Protein AF-A0A6P8WK24-F1 (afdb_monomer)

Structure (mmCIF, N/CA/C/O backbone):
data_AF-A0A6P8WK24-F1
#
_entry.id   AF-A0A6P8WK24-F1
#
loop_
_atom_site.group_PDB
_atom_site.id
_atom_site.type_symbol
_atom_site.label_atom_id
_atom_site.label_alt_id
_atom_site.label_comp_id
_atom_site.label_asym_id
_atom_site.label_entity_id
_atom_site.label_seq_id
_atom_site.pdbx_PDB_ins_code
_atom_site.Cartn_x
_atom_site.Cartn_y
_atom_site.Cartn_z
_atom_site.occupancy
_atom_site.B_iso_or_equiv
_atom_site.auth_seq_id
_atom_site.auth_comp_id
_atom_site.auth_asym_id
_atom_site.auth_atom_id
_atom_site.pdbx_PDB_model_num
ATOM 1 N N . MET A 1 1 ? -7.981 3.140 0.956 1.00 27.73 1 MET A N 1
ATOM 2 C CA . MET A 1 1 ? -6.682 3.813 1.182 1.00 27.73 1 MET A CA 1
ATOM 3 C C . MET A 1 1 ? -6.977 5.302 1.298 1.00 27.73 1 MET A C 1
ATOM 5 O O . MET A 1 1 ? -7.562 5.841 0.371 1.00 27.73 1 MET A O 1
ATOM 9 N N . TRP A 1 2 ? -6.718 5.929 2.448 1.00 32.22 2 TRP A N 1
ATOM 10 C CA . TRP A 1 2 ? -7.143 7.308 2.737 1.00 32.22 2 TRP A CA 1
ATOM 11 C C . TRP A 1 2 ? -5.919 8.228 2.807 1.00 32.22 2 TRP A C 1
ATOM 13 O O . TRP A 1 2 ? -4.961 7.900 3.500 1.00 32.22 2 TRP A O 1
ATOM 23 N N . PHE A 1 3 ? -5.950 9.372 2.117 1.00 29.59 3 PHE A N 1
ATOM 24 C CA . PHE A 1 3 ? -4.911 10.407 2.185 1.00 29.59 3 PHE A CA 1
ATOM 25 C C . PHE A 1 3 ? -5.529 11.736 2.656 1.00 29.59 3 PHE A C 1
ATOM 27 O O . PHE A 1 3 ? -6.581 12.142 2.166 1.00 29.59 3 PHE A O 1
ATOM 34 N N . LEU A 1 4 ? -4.886 12.388 3.633 1.00 30.33 4 LEU A N 1
ATOM 35 C CA . LEU A 1 4 ? -5.279 13.692 4.192 1.00 30.33 4 LEU A CA 1
ATOM 36 C C . LEU A 1 4 ? -5.079 14.827 3.171 1.00 30.33 4 LEU A C 1
ATOM 38 O O . LEU A 1 4 ? -4.122 14.759 2.404 1.00 30.33 4 LEU A O 1
ATOM 42 N N . PRO A 1 5 ? -5.911 15.884 3.168 1.00 32.78 5 PRO A N 1
ATOM 43 C CA . PRO A 1 5 ? -5.840 16.957 2.180 1.00 32.78 5 PRO A CA 1
ATOM 44 C C . PRO A 1 5 ? -4.691 17.915 2.513 1.00 32.78 5 PRO A C 1
ATOM 46 O O . PRO A 1 5 ? -4.630 18.441 3.620 1.00 32.78 5 PRO A O 1
ATOM 49 N N . GLY A 1 6 ? -3.783 18.167 1.565 1.00 30.41 6 GLY A N 1
ATOM 50 C CA . GLY A 1 6 ? -2.755 19.189 1.802 1.00 30.41 6 GLY A CA 1
ATOM 51 C C . GLY A 1 6 ? -1.583 19.303 0.833 1.00 30.41 6 GLY A C 1
ATOM 52 O O . GLY A 1 6 ? -0.683 20.086 1.109 1.00 30.41 6 GLY A O 1
ATOM 53 N N . SER A 1 7 ? -1.535 18.581 -0.294 1.00 29.22 7 SER A N 1
ATOM 54 C CA . SER A 1 7 ? -0.500 18.868 -1.299 1.00 29.22 7 SER A CA 1
ATOM 55 C C . SER A 1 7 ? -1.028 18.804 -2.738 1.00 29.22 7 SER A C 1
ATOM 57 O O . SER A 1 7 ? -1.778 17.881 -3.068 1.00 29.22 7 SER A O 1
ATOM 59 N N . PRO A 1 8 ? -0.608 19.730 -3.627 1.00 31.39 8 PRO A N 1
ATOM 60 C CA . PRO A 1 8 ? -0.996 19.753 -5.046 1.00 31.39 8 PRO A CA 1
ATOM 61 C C . PRO A 1 8 ? -0.659 18.468 -5.822 1.00 31.39 8 PRO A C 1
ATOM 63 O O . PRO A 1 8 ? -1.165 18.255 -6.917 1.00 31.39 8 PRO A O 1
ATOM 66 N N . LYS A 1 9 ? 0.163 17.580 -5.244 1.00 38.72 9 LYS A N 1
ATOM 67 C CA . LYS A 1 9 ? 0.536 16.274 -5.809 1.00 38.72 9 LYS A CA 1
ATOM 68 C C . LYS A 1 9 ? -0.567 15.205 -5.707 1.00 38.72 9 LYS A C 1
ATOM 70 O O . LYS A 1 9 ? -0.381 14.103 -6.204 1.00 38.72 9 LYS A O 1
ATOM 75 N N . GLN A 1 10 ? -1.703 15.487 -5.062 1.00 44.91 10 GLN A N 1
ATOM 76 C CA . GLN A 1 10 ? -2.783 14.501 -4.878 1.00 44.91 10 GLN A CA 1
ATOM 77 C C . GLN A 1 10 ? -3.716 14.349 -6.084 1.00 44.91 10 GLN A C 1
ATOM 79 O O . GLN A 1 10 ? -4.393 13.331 -6.190 1.00 44.91 10 GLN A O 1
ATOM 84 N N . LEU A 1 11 ? -3.758 15.319 -7.000 1.00 41.12 11 LEU A N 1
ATOM 85 C CA . LEU A 1 11 ? -4.684 15.318 -8.141 1.00 41.12 11 LEU A CA 1
ATOM 86 C C . LEU A 1 11 ? -4.289 14.356 -9.276 1.00 41.12 11 LEU A C 1
ATOM 88 O O . LEU A 1 11 ? -5.149 13.962 -10.053 1.00 41.12 11 LEU A O 1
ATOM 92 N N . THR A 1 12 ? -3.040 13.890 -9.335 1.00 46.12 12 THR A N 1
ATOM 93 C CA . THR A 1 12 ? -2.580 12.906 -10.337 1.00 46.12 12 THR A CA 1
ATOM 94 C C . THR A 1 12 ? -2.801 11.444 -9.922 1.00 46.12 12 THR A C 1
ATOM 96 O O . THR A 1 12 ? -2.585 10.541 -10.723 1.00 46.12 12 THR A O 1
ATOM 99 N N . ARG A 1 13 ? -3.249 11.187 -8.683 1.00 54.91 13 ARG A N 1
ATOM 100 C CA . ARG A 1 13 ? -3.294 9.849 -8.047 1.00 54.91 13 ARG A CA 1
ATOM 101 C C . ARG A 1 13 ? -4.626 9.097 -8.205 1.00 54.91 13 ARG A C 1
ATOM 103 O O . ARG A 1 13 ? -4.752 7.958 -7.769 1.00 54.91 13 ARG A O 1
ATOM 110 N N . TRP A 1 14 ? -5.633 9.750 -8.777 1.00 54.03 14 TRP A N 1
ATOM 111 C CA . TRP A 1 14 ? -7.026 9.289 -8.834 1.00 54.03 14 TRP A CA 1
ATOM 112 C C . TRP A 1 14 ? -7.302 8.130 -9.803 1.00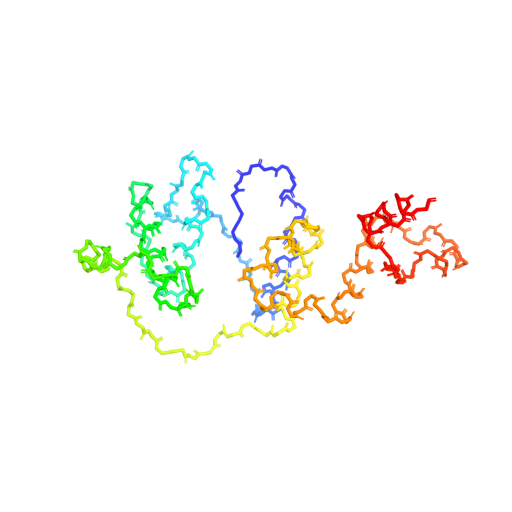 54.03 14 TRP A C 1
ATOM 114 O O . TRP A 1 14 ? -8.062 7.239 -9.418 1.00 54.03 14 TRP A O 1
ATOM 124 N N . PRO A 1 15 ? -6.692 8.077 -11.007 1.00 58.94 15 PRO A N 1
ATOM 125 C CA . PRO A 1 15 ? -6.986 7.012 -11.969 1.00 58.94 15 PRO A CA 1
ATOM 126 C C . PRO A 1 15 ? -6.606 5.622 -11.438 1.00 58.94 15 PRO A C 1
ATOM 128 O O . PRO A 1 15 ? -7.391 4.684 -11.513 1.00 58.94 15 PRO A O 1
ATOM 131 N N . VAL A 1 16 ? -5.441 5.513 -10.787 1.00 64.62 16 VAL A N 1
ATOM 132 C CA . VAL A 1 16 ? -4.863 4.223 -10.374 1.00 64.62 16 VAL A CA 1
ATOM 133 C C . VAL A 1 16 ? -5.725 3.499 -9.336 1.00 64.62 16 VAL A C 1
ATOM 135 O O . VAL A 1 16 ? -5.976 2.300 -9.450 1.00 64.62 16 VAL A O 1
ATOM 138 N N . PHE A 1 17 ? -6.218 4.212 -8.320 1.00 69.00 17 PHE A N 1
ATOM 139 C CA . PHE A 1 17 ? -7.036 3.586 -7.276 1.00 69.00 17 PHE A CA 1
ATOM 140 C C . PHE A 1 17 ? -8.455 3.259 -7.744 1.00 69.00 17 PHE A C 1
ATOM 142 O O . PHE A 1 17 ? -9.049 2.304 -7.248 1.00 69.00 17 PHE A O 1
ATOM 149 N N . HIS A 1 18 ? -8.984 4.017 -8.704 1.00 73.75 18 HIS A N 1
ATOM 150 C CA . HIS A 1 18 ? -10.276 3.736 -9.317 1.00 73.75 18 HIS A CA 1
ATOM 151 C C . HIS A 1 18 ? -10.236 2.447 -10.152 1.00 73.75 18 HIS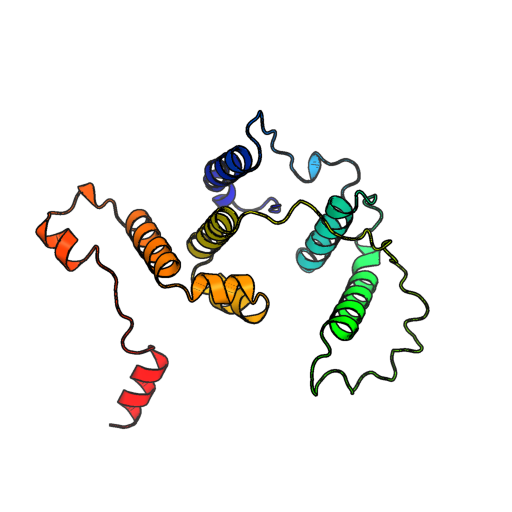 A C 1
ATOM 153 O O . HIS A 1 18 ? -11.132 1.607 -10.032 1.00 73.75 18 HIS A O 1
ATOM 159 N N . ASP A 1 19 ? -9.166 2.253 -10.925 1.00 77.88 19 ASP A N 1
ATOM 160 C CA . ASP A 1 19 ? -8.949 1.043 -11.723 1.00 77.88 19 ASP A CA 1
ATOM 161 C C . ASP A 1 19 ? -8.721 -0.187 -10.835 1.00 77.88 19 ASP A C 1
ATOM 163 O O . ASP A 1 19 ? -9.281 -1.258 -11.080 1.00 77.88 19 ASP A O 1
ATOM 167 N N . LEU A 1 20 ? -7.949 -0.036 -9.752 1.00 76.62 20 LEU A N 1
ATOM 168 C CA . LEU A 1 20 ? -7.774 -1.093 -8.752 1.00 76.62 20 LEU A CA 1
ATOM 169 C C . LEU A 1 20 ? -9.106 -1.487 -8.105 1.00 76.62 20 LEU A C 1
ATOM 171 O O . LEU A 1 20 ? -9.380 -2.677 -7.960 1.00 76.62 20 LEU A O 1
ATOM 175 N N . ALA A 1 21 ? -9.950 -0.515 -7.752 1.00 79.75 21 ALA A N 1
ATOM 176 C CA . ALA A 1 21 ? -11.261 -0.782 -7.170 1.00 79.75 21 ALA A CA 1
ATOM 177 C C . ALA A 1 21 ? -12.171 -1.552 -8.145 1.00 79.75 21 ALA A C 1
ATOM 179 O O . ALA A 1 21 ? -12.744 -2.573 -7.767 1.00 79.75 21 ALA A O 1
ATOM 180 N N . HIS A 1 22 ? -12.206 -1.151 -9.421 1.00 78.94 22 HIS A N 1
ATOM 181 C CA . HIS A 1 22 ? -12.937 -1.868 -10.476 1.00 78.94 22 HIS A CA 1
ATOM 182 C C . HIS A 1 22 ? -12.488 -3.323 -10.641 1.00 78.94 22 HIS A C 1
ATOM 184 O O . HIS A 1 22 ? -13.310 -4.190 -10.929 1.00 78.94 22 HIS A O 1
ATOM 190 N N . ARG A 1 23 ? -11.195 -3.606 -10.448 1.00 78.12 23 ARG A N 1
ATOM 191 C CA . ARG A 1 23 ? -10.653 -4.972 -10.502 1.00 78.12 23 ARG A CA 1
ATOM 192 C C . ARG A 1 23 ? -11.011 -5.814 -9.277 1.00 78.12 23 ARG A C 1
ATOM 194 O O . ARG A 1 23 ? -11.093 -7.030 -9.414 1.00 78.12 23 ARG A O 1
ATOM 201 N N . ILE A 1 24 ? -11.202 -5.199 -8.105 1.00 78.88 24 ILE A N 1
ATOM 202 C CA . ILE A 1 24 ? -11.673 -5.891 -6.890 1.00 78.88 24 ILE A CA 1
ATOM 203 C C . ILE A 1 24 ? -13.142 -6.264 -7.042 1.00 78.88 24 ILE A C 1
ATOM 205 O O . ILE A 1 24 ? -13.514 -7.417 -6.848 1.00 78.88 24 ILE A O 1
ATOM 209 N N . ALA A 1 25 ? -13.972 -5.273 -7.363 1.00 79.50 25 ALA A N 1
ATOM 210 C CA . ALA A 1 25 ? -15.394 -5.456 -7.580 1.00 79.50 25 ALA A CA 1
ATOM 211 C C . ALA A 1 25 ? -15.840 -4.544 -8.735 1.00 79.50 25 ALA A C 1
ATOM 213 O O . ALA A 1 25 ? -15.828 -3.316 -8.590 1.00 79.50 25 ALA A O 1
ATOM 214 N N . PRO A 1 26 ? -16.222 -5.115 -9.891 1.00 81.19 26 PRO A N 1
ATOM 215 C CA . PRO A 1 26 ? -16.748 -4.337 -11.003 1.00 81.19 26 PRO A CA 1
ATOM 216 C C . PRO A 1 26 ? -18.031 -3.610 -10.592 1.00 81.19 26 PRO A C 1
ATOM 218 O O . PRO A 1 26 ? -18.921 -4.207 -9.989 1.00 81.19 26 PRO A O 1
ATOM 221 N N . GLY A 1 27 ? -18.149 -2.329 -10.929 1.00 83.00 27 GLY A N 1
ATOM 222 C CA . GLY A 1 27 ? -19.331 -1.540 -10.596 1.00 83.00 27 GLY A CA 1
ATOM 223 C C . GLY A 1 27 ? -19.042 -0.048 -10.551 1.00 83.00 27 GLY A C 1
ATOM 224 O O . GLY A 1 27 ? -17.927 0.386 -10.815 1.00 83.00 27 GLY A O 1
ATOM 225 N N . GLN A 1 28 ? -20.053 0.749 -10.210 1.00 82.19 28 GLN A N 1
ATOM 226 C CA . GLN A 1 28 ? -19.852 2.180 -10.012 1.00 82.19 28 GLN A CA 1
ATOM 227 C C . GLN A 1 28 ? -19.186 2.445 -8.665 1.00 82.19 28 GLN A C 1
ATOM 229 O O . GLN A 1 28 ? -19.716 2.093 -7.612 1.00 82.19 28 GLN A O 1
ATOM 234 N N . TRP A 1 29 ? -18.037 3.113 -8.711 1.00 82.06 29 TRP A N 1
ATOM 235 C CA . TRP A 1 29 ? -17.293 3.504 -7.525 1.00 82.06 29 TRP A CA 1
ATOM 236 C C . TRP A 1 29 ? -17.463 4.994 -7.259 1.00 82.06 29 TRP A C 1
ATOM 238 O O . TRP A 1 29 ? -17.183 5.834 -8.110 1.00 82.06 29 TRP A O 1
ATOM 248 N N . THR A 1 30 ? -17.889 5.329 -6.045 1.00 82.25 30 THR A N 1
ATOM 249 C CA . THR A 1 30 ? -17.933 6.714 -5.567 1.00 82.25 30 THR A CA 1
ATOM 250 C C . THR A 1 30 ? -16.765 6.961 -4.633 1.00 82.25 30 THR A C 1
ATOM 252 O O . THR A 1 30 ? -16.598 6.229 -3.653 1.00 82.25 30 THR A O 1
ATOM 255 N N . VAL A 1 31 ? -15.990 8.014 -4.882 1.00 80.00 31 VAL A N 1
ATOM 256 C CA . VAL A 1 31 ? -14.953 8.413 -3.933 1.00 80.00 31 VAL A CA 1
ATOM 257 C C . VAL A 1 31 ? -15.570 9.238 -2.815 1.00 80.00 31 VAL A C 1
ATOM 259 O O . VAL A 1 31 ? -16.310 10.186 -3.065 1.00 80.00 31 VAL A O 1
ATOM 262 N N . LYS A 1 32 ? -15.238 8.871 -1.578 1.00 80.50 32 LYS A N 1
ATOM 263 C CA . LYS A 1 32 ? -15.551 9.644 -0.379 1.00 80.50 32 LYS A CA 1
ATOM 264 C C . LYS A 1 32 ? -14.260 10.183 0.213 1.00 80.50 32 LYS A C 1
ATOM 266 O O . LYS A 1 32 ? -13.219 9.533 0.156 1.00 80.50 32 LYS A O 1
ATOM 271 N N . PHE A 1 33 ? -14.338 11.362 0.798 1.00 80.88 33 PHE A N 1
ATOM 272 C CA . PHE A 1 33 ? -13.309 11.979 1.616 1.00 80.88 33 PHE A CA 1
ATOM 273 C C . PHE A 1 33 ? -13.704 11.897 3.086 1.00 80.88 33 PHE A C 1
ATOM 275 O O . PHE A 1 33 ? -14.865 11.667 3.417 1.00 80.88 33 PHE A O 1
ATOM 282 N N . GLY A 1 34 ? -12.754 12.160 3.986 1.00 75.88 34 GLY A N 1
ATOM 283 C CA . GLY A 1 34 ? -13.046 12.153 5.421 1.00 75.88 34 GLY A CA 1
ATOM 284 C C . GLY A 1 34 ? -14.190 13.097 5.818 1.00 75.88 34 GLY A C 1
ATOM 285 O O . GLY A 1 34 ? -15.017 12.741 6.648 1.00 75.88 34 GLY A O 1
ATOM 286 N N . ARG A 1 35 ? -14.306 14.249 5.143 1.00 80.06 35 ARG A N 1
ATOM 287 C CA . ARG A 1 35 ? -15.415 15.208 5.319 1.00 80.06 35 ARG A CA 1
ATOM 288 C C . ARG A 1 35 ? -16.794 14.662 4.925 1.00 80.06 35 ARG A C 1
ATOM 290 O O . ARG A 1 35 ? -17.797 15.165 5.413 1.00 80.06 35 ARG A O 1
ATOM 297 N N . ASP A 1 36 ? -16.842 13.649 4.060 1.00 83.25 36 ASP A N 1
ATOM 298 C CA . ASP A 1 36 ? -18.092 13.039 3.594 1.00 83.25 36 ASP A CA 1
ATOM 299 C C . ASP A 1 36 ? -18.576 11.943 4.561 1.00 83.25 36 ASP A C 1
ATOM 301 O O . ASP A 1 36 ? -19.676 11.406 4.412 1.00 83.25 36 ASP A O 1
ATOM 305 N N . VAL A 1 37 ? -17.756 11.586 5.557 1.00 82.88 37 VAL A N 1
ATOM 306 C CA . VAL A 1 37 ? -18.068 10.578 6.569 1.00 82.88 37 VAL A CA 1
ATOM 307 C C . VAL A 1 37 ? -18.525 11.287 7.840 1.00 82.88 37 VAL A C 1
ATOM 309 O O . VAL A 1 37 ? -17.737 11.872 8.583 1.00 82.88 37 VAL A O 1
ATOM 312 N N . LYS A 1 38 ? -19.836 11.242 8.096 1.00 82.88 38 LYS A N 1
ATOM 313 C CA . LYS A 1 38 ? -20.437 11.863 9.280 1.00 82.88 38 LYS A CA 1
ATOM 314 C C . LYS A 1 38 ? -19.836 11.274 10.559 1.00 82.88 38 LYS A C 1
ATOM 316 O O . LYS A 1 38 ? -19.858 10.062 10.749 1.00 82.88 38 LYS A O 1
ATOM 321 N N . GLY A 1 39 ? -19.364 12.149 11.445 1.00 83.38 39 GLY A N 1
ATOM 322 C CA . GLY A 1 39 ? -18.796 11.749 12.733 1.00 83.38 39 GLY A CA 1
ATOM 323 C C . GLY A 1 39 ? -17.407 11.120 12.635 1.00 83.38 39 GLY A C 1
ATOM 324 O O . GLY A 1 39 ? -16.977 10.511 13.607 1.00 83.38 39 GLY A O 1
ATOM 325 N N . LEU A 1 40 ? -16.708 11.248 11.498 1.00 86.62 40 LEU A N 1
ATOM 326 C CA . LEU A 1 40 ? -15.322 10.804 11.397 1.00 86.62 40 LEU A CA 1
ATOM 327 C C . LEU A 1 40 ? -14.448 11.629 12.358 1.00 86.62 40 LEU A C 1
ATOM 329 O O . LEU A 1 40 ? -14.398 12.856 12.219 1.00 86.62 40 LEU A O 1
ATOM 333 N N . PRO A 1 41 ? -13.755 10.982 13.313 1.00 87.94 41 PRO A N 1
ATOM 334 C CA . PRO A 1 41 ? -12.799 11.653 14.178 1.00 87.94 41 PRO A CA 1
ATOM 335 C C . PRO A 1 41 ? -11.752 12.355 13.322 1.00 87.94 41 PRO A C 1
ATOM 337 O O . PRO A 1 41 ? -11.394 11.857 12.262 1.00 87.94 41 PRO A O 1
ATOM 340 N N . HIS A 1 42 ? -11.255 13.509 13.748 1.00 84.81 42 HIS A N 1
ATOM 341 C CA . HIS A 1 42 ? -10.179 14.191 13.039 1.00 84.81 42 HIS A CA 1
ATOM 342 C C . HIS A 1 42 ? -9.085 14.591 14.021 1.00 84.81 42 HIS A C 1
ATOM 344 O O . HIS A 1 42 ? -9.359 14.928 15.170 1.00 84.81 42 HIS A O 1
ATOM 350 N N . GLN A 1 43 ? -7.845 14.555 13.550 1.00 84.88 43 GLN A N 1
ATOM 351 C CA . GLN A 1 43 ? -6.712 15.134 14.261 1.00 84.88 43 GLN A CA 1
ATOM 352 C C . GLN A 1 43 ? -6.639 16.627 13.942 1.00 84.88 43 GLN A C 1
ATOM 354 O O . GLN A 1 43 ? -6.963 17.038 12.822 1.00 84.88 43 GLN A O 1
ATOM 359 N N . THR A 1 44 ? -6.221 17.438 14.902 1.00 82.19 44 THR A N 1
ATOM 360 C CA . THR A 1 44 ? -5.916 18.855 14.675 1.00 82.19 44 THR A CA 1
ATOM 361 C C . THR A 1 44 ? -4.434 19.066 14.379 1.00 82.19 44 THR A C 1
ATOM 363 O O . THR A 1 44 ? -4.073 20.036 13.713 1.00 82.19 44 THR A O 1
ATOM 366 N N . THR A 1 45 ? -3.580 18.120 14.783 1.00 74.19 45 THR A N 1
ATOM 367 C CA . THR A 1 45 ? -2.135 18.119 14.512 1.00 74.19 45 THR A CA 1
ATOM 368 C C . THR A 1 45 ? -1.718 16.886 13.708 1.00 74.19 45 THR A C 1
ATOM 370 O O . THR A 1 45 ? -2.371 15.855 13.778 1.00 74.19 45 THR A O 1
ATOM 373 N N . GLY A 1 46 ? -0.640 16.968 12.921 1.00 71.88 46 GLY A N 1
ATOM 374 C CA . GLY A 1 46 ? -0.219 15.875 12.026 1.00 71.88 46 GLY A CA 1
ATOM 375 C C . GLY A 1 46 ? 0.517 14.705 12.693 1.00 71.88 46 GLY A C 1
ATOM 376 O O . GLY A 1 46 ? 0.855 13.737 12.010 1.00 71.88 46 GLY A O 1
ATOM 377 N N . ASN A 1 47 ? 0.794 14.782 13.997 1.00 80.25 47 ASN A N 1
ATOM 378 C CA . ASN A 1 47 ? 1.655 13.814 14.684 1.00 80.25 47 ASN A CA 1
ATOM 379 C C . ASN A 1 47 ? 0.968 12.462 14.918 1.00 80.25 47 ASN A C 1
ATOM 381 O O . ASN A 1 47 ? 1.642 11.437 14.985 1.00 80.25 47 ASN A O 1
ATOM 385 N N . ASP A 1 48 ? -0.363 12.445 14.969 1.00 83.31 48 ASP A N 1
ATOM 386 C CA . ASP A 1 48 ? -1.136 11.263 15.353 1.00 83.31 48 ASP A CA 1
ATOM 387 C C . ASP A 1 48 ? -1.773 10.534 14.165 1.00 83.31 48 ASP A C 1
ATOM 389 O O . ASP A 1 48 ? -2.525 9.571 14.337 1.00 83.31 48 ASP A O 1
ATOM 393 N N . CYS A 1 49 ? -1.448 10.945 12.936 1.00 84.56 49 CYS A N 1
ATOM 394 C CA . CYS A 1 49 ? -2.086 10.433 11.727 1.00 84.56 49 CYS A CA 1
ATOM 395 C C . CYS A 1 49 ? -2.034 8.908 11.603 1.00 84.56 49 CYS A C 1
ATOM 397 O O . CYS A 1 49 ? -3.023 8.306 11.185 1.00 84.56 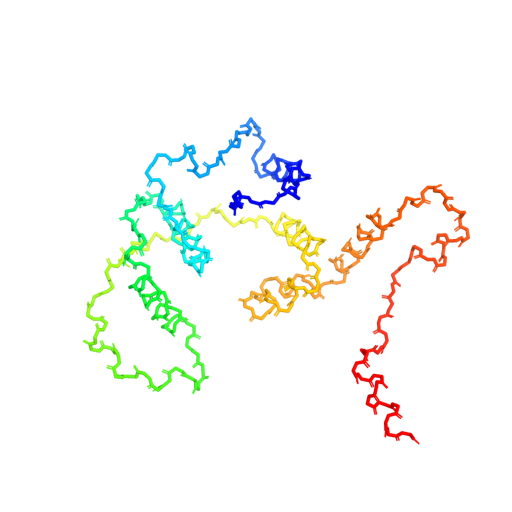49 CYS A O 1
ATOM 399 N N . GLY A 1 50 ? -0.937 8.276 12.024 1.00 83.75 50 GLY A N 1
ATOM 400 C CA . GLY A 1 50 ? -0.813 6.820 12.034 1.00 83.75 50 GLY A CA 1
ATOM 401 C C . GLY A 1 50 ? -1.855 6.144 12.929 1.00 83.75 50 GLY A C 1
ATOM 402 O O . GLY A 1 50 ? -2.499 5.186 12.508 1.00 83.75 50 GLY A O 1
ATOM 403 N N . VAL A 1 51 ? -2.086 6.678 14.130 1.00 86.81 51 VAL A N 1
ATOM 404 C CA . VAL A 1 51 ? -3.042 6.120 15.100 1.00 86.81 51 VAL A CA 1
ATOM 405 C C . VAL A 1 51 ? -4.474 6.278 14.606 1.00 86.81 51 VAL A C 1
ATOM 407 O O . VAL A 1 51 ? -5.257 5.332 14.676 1.00 86.81 51 VAL A O 1
ATOM 410 N N . PHE A 1 52 ? -4.807 7.437 14.034 1.00 89.44 52 PHE A N 1
ATOM 411 C CA . PHE A 1 52 ? -6.114 7.655 13.414 1.00 89.44 52 PHE A CA 1
ATOM 412 C C . PHE A 1 52 ? -6.369 6.662 12.274 1.00 89.44 52 PHE A C 1
ATOM 414 O O . PHE A 1 52 ? -7.435 6.054 12.228 1.00 89.44 52 PHE A O 1
ATOM 421 N N . ILE A 1 53 ? -5.389 6.434 11.390 1.00 89.06 53 ILE A N 1
ATOM 422 C CA . ILE A 1 53 ? -5.516 5.457 10.299 1.00 89.06 53 ILE A CA 1
ATOM 423 C C . ILE A 1 53 ? -5.717 4.034 10.839 1.00 89.06 53 ILE A C 1
ATOM 425 O O . ILE A 1 53 ? -6.568 3.313 10.314 1.00 89.06 53 ILE A O 1
ATOM 429 N N . LEU A 1 54 ? -4.993 3.639 11.892 1.00 87.00 54 LEU A N 1
ATOM 430 C CA . LEU A 1 54 ? -5.171 2.333 12.540 1.00 87.00 54 LEU A CA 1
ATOM 431 C C . LEU A 1 54 ? -6.584 2.169 13.104 1.00 87.00 54 LEU A C 1
ATOM 433 O O . LEU A 1 54 ? -7.224 1.144 12.870 1.00 87.00 54 LEU A O 1
ATOM 437 N N . MET A 1 55 ? -7.095 3.186 13.796 1.00 89.12 55 MET A N 1
ATOM 438 C CA . MET A 1 55 ? -8.443 3.148 14.361 1.00 89.12 55 MET A CA 1
ATOM 439 C C . MET A 1 55 ? -9.530 3.163 13.286 1.00 89.12 55 MET A C 1
ATOM 441 O O . MET A 1 55 ? -10.510 2.433 13.408 1.00 89.12 55 MET A O 1
ATOM 445 N N . TYR A 1 56 ? -9.357 3.919 12.197 1.00 89.50 56 TYR A N 1
ATOM 446 C CA . TYR A 1 56 ? -10.274 3.847 11.057 1.00 89.50 56 TYR A CA 1
ATOM 447 C C . TYR A 1 56 ? -10.286 2.451 10.445 1.00 89.50 56 TYR A C 1
ATOM 449 O O . TYR A 1 56 ? -11.356 1.904 10.199 1.00 89.50 56 TYR A O 1
ATOM 457 N N . ALA A 1 57 ? -9.111 1.865 10.203 1.00 86.50 57 ALA A N 1
ATOM 458 C CA . ALA A 1 57 ? -9.007 0.529 9.630 1.00 86.50 57 ALA A CA 1
ATOM 459 C C . ALA A 1 57 ? -9.672 -0.517 10.533 1.00 86.50 57 ALA A C 1
ATOM 461 O O . ALA A 1 57 ? -10.432 -1.352 10.042 1.00 86.50 57 ALA A O 1
ATOM 462 N N . LEU A 1 58 ? -9.443 -0.442 11.847 1.00 83.06 58 LEU A N 1
ATOM 463 C CA . LEU A 1 58 ? -10.084 -1.320 12.821 1.00 83.06 58 LEU A CA 1
ATOM 464 C C . LEU A 1 58 ? -11.606 -1.173 12.781 1.00 83.06 58 LEU A C 1
ATOM 466 O O . LEU A 1 58 ? -12.309 -2.165 12.614 1.00 83.06 58 LEU A O 1
ATOM 470 N N . ASN A 1 59 ? -12.117 0.052 12.873 1.00 85.62 59 ASN A N 1
ATOM 471 C CA . ASN A 1 59 ? -13.554 0.290 12.944 1.00 85.62 59 ASN A CA 1
ATOM 472 C C . ASN A 1 59 ? -14.262 -0.083 11.635 1.00 85.62 59 ASN A C 1
ATOM 474 O O . ASN A 1 59 ? -15.272 -0.774 11.674 1.00 85.62 59 ASN A O 1
ATOM 478 N N . PHE A 1 60 ? -13.695 0.259 10.474 1.00 83.94 60 PHE A N 1
ATOM 479 C CA . PHE A 1 60 ? -14.263 -0.140 9.183 1.00 83.94 60 PHE A CA 1
ATOM 480 C C . PHE A 1 60 ? -14.191 -1.649 8.931 1.00 83.94 60 PHE A C 1
ATOM 482 O O . PHE A 1 60 ? -15.119 -2.204 8.363 1.00 83.94 60 PHE A O 1
ATOM 489 N N . SER A 1 61 ? -13.118 -2.330 9.343 1.00 77.31 61 SER A N 1
ATOM 490 C CA . SER A 1 61 ? -13.005 -3.788 9.151 1.00 77.31 61 SER A CA 1
ATOM 491 C C . SER A 1 61 ? -13.893 -4.604 10.092 1.00 77.31 61 SER A C 1
ATOM 493 O O . SER A 1 61 ? -14.093 -5.796 9.868 1.00 77.31 61 SER A O 1
ATOM 495 N N . THR A 1 62 ? -14.409 -3.979 11.148 1.00 77.31 62 THR A N 1
ATOM 496 C CA . THR A 1 62 ? -15.235 -4.630 12.174 1.00 77.31 62 THR A CA 1
ATOM 497 C C . THR A 1 62 ? -16.671 -4.117 12.186 1.00 77.31 62 THR A C 1
ATOM 499 O O . THR A 1 62 ? -17.454 -4.556 13.026 1.00 77.31 62 THR A O 1
ATOM 502 N N . ASP A 1 63 ? -17.008 -3.194 11.278 1.00 79.31 63 ASP A N 1
ATOM 503 C CA . ASP A 1 63 ? -18.249 -2.412 11.278 1.00 79.31 63 ASP A CA 1
ATOM 504 C C . ASP A 1 63 ? -18.546 -1.735 12.631 1.00 79.31 63 ASP A C 1
ATOM 506 O O . ASP A 1 63 ? -19.695 -1.451 12.977 1.00 79.31 63 ASP A O 1
ATOM 510 N N . ALA A 1 64 ? -17.504 -1.468 13.424 1.00 80.88 64 ALA A N 1
ATOM 511 C CA . ALA A 1 64 ? -17.638 -0.770 14.689 1.00 80.88 64 ALA A CA 1
ATOM 512 C C . ALA A 1 64 ? -17.841 0.736 14.449 1.00 80.88 64 ALA A C 1
ATOM 514 O O . ALA A 1 64 ? -17.286 1.310 13.504 1.00 80.88 64 ALA A O 1
ATOM 515 N N . PRO A 1 65 ? -18.604 1.421 15.318 1.00 83.38 65 PRO A N 1
ATOM 516 C CA . PRO A 1 65 ? -18.776 2.861 15.214 1.00 83.38 65 PRO A CA 1
ATOM 517 C C . PRO A 1 65 ? -17.441 3.599 15.377 1.00 83.38 65 PRO A C 1
ATOM 519 O O . PRO A 1 65 ? -16.510 3.130 16.026 1.00 83.38 65 PRO A O 1
ATOM 522 N N . LEU A 1 66 ? -17.340 4.796 14.807 1.00 85.25 66 LEU A N 1
ATOM 523 C CA . LEU A 1 66 ? -16.205 5.688 15.031 1.00 85.25 66 LEU A CA 1
ATOM 524 C C . LEU A 1 66 ? -16.459 6.504 16.305 1.00 85.25 66 LEU A C 1
ATOM 526 O O . LEU A 1 66 ? -17.125 7.531 16.260 1.00 85.25 66 LEU A O 1
ATOM 530 N N . TRP A 1 67 ? -15.982 6.006 17.447 1.00 83.81 67 TRP A N 1
ATOM 531 C CA . TRP A 1 67 ? -16.334 6.534 18.774 1.00 83.81 67 TRP A CA 1
ATOM 532 C C . TRP A 1 67 ? -15.192 7.239 19.522 1.00 83.81 67 TRP A C 1
ATOM 534 O O . TRP A 1 67 ? -15.406 7.721 20.630 1.00 83.81 67 TRP A O 1
ATOM 544 N N . PHE A 1 68 ? -13.994 7.307 18.940 1.00 88.44 68 PHE A N 1
ATOM 545 C CA . PHE A 1 68 ? -12.825 7.917 19.580 1.00 88.44 68 PHE A CA 1
ATOM 546 C C . PHE A 1 68 ? -12.647 9.388 19.190 1.00 88.44 68 PHE A C 1
ATOM 548 O O . PHE A 1 68 ? -13.117 9.839 18.146 1.00 88.44 68 PHE A O 1
ATOM 555 N N . THR A 1 69 ? -11.916 10.131 20.011 1.00 88.62 69 THR A N 1
ATOM 556 C CA . THR A 1 69 ? -11.554 11.532 19.782 1.00 88.62 69 THR A CA 1
ATOM 557 C C . THR A 1 69 ? -10.041 11.729 19.865 1.00 88.62 69 THR A C 1
ATOM 559 O O . THR A 1 69 ? -9.303 10.839 20.283 1.00 88.62 69 THR A O 1
ATOM 562 N N . GLU A 1 70 ? -9.555 12.922 19.509 1.00 87.12 70 GLU A N 1
ATOM 563 C CA . GLU A 1 70 ? -8.133 13.271 19.651 1.00 87.12 70 GLU A CA 1
ATOM 564 C C . GLU A 1 70 ? -7.636 13.160 21.108 1.00 87.12 70 GLU A C 1
ATOM 566 O O . GLU A 1 70 ? -6.475 12.840 21.349 1.00 87.12 70 GLU A O 1
ATOM 571 N N . ARG A 1 71 ? -8.524 13.327 22.100 1.00 87.81 71 ARG A N 1
ATOM 572 C CA . ARG A 1 71 ? -8.181 13.195 23.529 1.00 87.81 71 ARG A CA 1
ATOM 573 C C . ARG A 1 71 ? -7.844 11.759 23.933 1.00 87.81 71 ARG A C 1
ATOM 575 O O . ARG A 1 71 ? -7.114 11.551 24.900 1.00 87.81 71 ARG A O 1
ATOM 582 N N . ASP A 1 72 ? -8.347 10.782 23.186 1.00 88.38 72 ASP A N 1
ATOM 583 C CA . ASP A 1 72 ? -8.185 9.360 23.491 1.00 88.38 72 ASP A CA 1
ATOM 584 C C . ASP A 1 72 ? -6.883 8.792 22.915 1.00 88.38 72 ASP A C 1
ATOM 586 O O . ASP A 1 72 ? -6.463 7.693 23.279 1.00 88.38 72 ASP A O 1
ATOM 590 N N . ILE A 1 73 ? -6.202 9.543 22.043 1.00 88.50 73 ILE A N 1
ATOM 591 C CA . ILE A 1 73 ? -5.069 9.057 21.250 1.00 88.50 73 ILE A CA 1
ATOM 592 C C . ILE A 1 73 ? -3.921 8.548 22.116 1.00 88.50 73 ILE A C 1
ATOM 594 O O . ILE A 1 73 ? -3.395 7.473 21.841 1.00 88.50 73 ILE A O 1
ATOM 598 N N . ALA A 1 74 ? -3.580 9.245 23.202 1.00 85.25 74 ALA A N 1
ATOM 599 C CA . ALA A 1 74 ? -2.525 8.796 24.110 1.00 85.25 74 ALA A CA 1
ATOM 600 C C . ALA A 1 74 ? -2.853 7.438 24.764 1.00 85.25 74 ALA A C 1
ATOM 602 O O . ALA A 1 74 ? -1.963 6.617 24.989 1.00 85.25 74 ALA A O 1
ATOM 603 N N . GLN A 1 75 ? -4.129 7.175 25.061 1.00 83.75 75 GLN A N 1
ATOM 604 C CA . GLN A 1 75 ? -4.570 5.896 25.626 1.00 83.75 75 GLN A CA 1
ATOM 605 C C . GLN A 1 75 ? -4.627 4.807 24.551 1.00 83.75 75 GLN A C 1
ATOM 607 O O . GLN A 1 75 ? -4.171 3.689 24.779 1.00 83.75 75 GLN A O 1
ATOM 612 N N . ILE A 1 76 ? -5.110 5.149 23.355 1.00 86.88 76 ILE A N 1
ATOM 613 C CA . ILE A 1 76 ? -5.161 4.253 22.195 1.00 86.88 76 ILE A CA 1
ATOM 614 C C . ILE A 1 76 ? -3.750 3.817 21.777 1.00 86.88 76 ILE A C 1
ATOM 616 O O . ILE A 1 76 ? -3.535 2.641 21.494 1.00 86.88 76 ILE A O 1
ATOM 620 N N . GLN A 1 77 ? -2.771 4.726 21.783 1.00 85.25 77 GLN A N 1
ATOM 621 C CA . GLN A 1 77 ? -1.363 4.408 21.527 1.00 85.25 77 GLN A CA 1
ATOM 622 C C . GLN A 1 77 ? -0.840 3.370 22.521 1.00 85.25 77 GLN A C 1
ATOM 624 O O . GLN A 1 77 ? -0.288 2.352 22.108 1.00 85.25 77 GLN A O 1
ATOM 629 N N . LYS A 1 78 ? -1.060 3.585 23.826 1.00 83.31 78 LYS A N 1
ATOM 630 C CA . LYS A 1 78 ? -0.670 2.621 24.868 1.00 83.31 78 LYS A CA 1
ATOM 631 C C . LYS A 1 78 ? -1.327 1.260 24.646 1.00 83.31 78 LYS A C 1
ATOM 633 O O . LYS A 1 78 ? -0.645 0.241 24.709 1.00 83.31 78 LYS A O 1
ATOM 638 N N . TRP A 1 79 ? -2.622 1.248 24.336 1.00 82.12 79 TRP A N 1
ATOM 639 C CA . TRP A 1 79 ? -3.367 0.024 24.052 1.00 82.12 79 TRP A CA 1
ATOM 640 C C . TRP A 1 79 ? -2.797 -0.742 22.849 1.00 82.12 79 TRP A C 1
ATOM 642 O O . TRP A 1 79 ? -2.546 -1.943 22.952 1.00 82.12 79 TRP A O 1
ATOM 652 N N . TRP A 1 80 ? -2.506 -0.058 21.739 1.00 82.00 80 TRP A N 1
ATOM 653 C CA . TRP A 1 80 ? -1.871 -0.679 20.573 1.00 82.00 80 TRP A CA 1
ATOM 654 C C . TRP A 1 80 ? -0.473 -1.214 20.881 1.00 82.00 80 TRP A C 1
ATOM 656 O O . TRP A 1 80 ? -0.147 -2.317 20.444 1.00 82.00 80 TRP A O 1
ATOM 666 N N . CYS A 1 81 ? 0.337 -0.482 21.651 1.00 78.81 81 CYS A N 1
ATOM 667 C CA . CYS A 1 81 ? 1.651 -0.956 22.082 1.00 78.81 81 CYS A CA 1
ATOM 668 C C . CYS A 1 81 ? 1.536 -2.264 22.873 1.00 78.81 81 CYS A C 1
ATOM 670 O O . CYS A 1 81 ? 2.238 -3.222 22.555 1.00 78.81 81 CYS A O 1
ATOM 672 N N . ILE A 1 82 ? 0.625 -2.336 23.849 1.00 71.75 82 ILE A N 1
ATOM 673 C CA . ILE A 1 82 ? 0.371 -3.560 24.626 1.00 71.75 82 ILE A CA 1
ATOM 674 C C . ILE A 1 82 ? -0.046 -4.699 23.692 1.00 71.75 82 ILE A C 1
ATOM 676 O O . ILE A 1 82 ? 0.548 -5.775 23.730 1.00 71.75 82 ILE A O 1
ATOM 680 N N . MET A 1 83 ? -0.988 -4.446 22.780 1.00 72.06 83 MET A N 1
ATOM 681 C CA . MET A 1 83 ? -1.473 -5.471 21.856 1.00 72.06 83 MET A CA 1
ATOM 682 C C . MET A 1 83 ? -0.402 -6.004 20.904 1.00 72.06 83 MET A C 1
ATOM 684 O O . MET A 1 83 ? -0.371 -7.203 20.620 1.00 72.06 83 MET A O 1
ATOM 688 N N . LEU A 1 84 ? 0.483 -5.139 20.408 1.00 72.88 84 LEU A N 1
ATOM 689 C CA . LEU A 1 84 ? 1.609 -5.551 19.573 1.00 72.88 84 LEU A CA 1
ATOM 690 C C . LEU A 1 84 ? 2.615 -6.384 20.372 1.00 72.88 84 LEU A C 1
ATOM 692 O O . LEU A 1 84 ? 3.051 -7.427 19.889 1.00 72.88 84 LEU A O 1
ATOM 696 N N . MET A 1 85 ? 2.940 -5.965 21.596 1.00 66.50 85 MET A N 1
ATOM 697 C CA . MET A 1 85 ? 3.873 -6.687 22.466 1.00 66.50 85 MET A CA 1
ATOM 698 C C . MET A 1 85 ? 3.358 -8.083 22.835 1.00 66.50 85 MET A C 1
ATOM 700 O O . MET A 1 85 ? 4.110 -9.052 22.736 1.00 66.50 85 MET A O 1
ATOM 704 N N . GLU A 1 86 ? 2.078 -8.210 23.196 1.00 65.06 86 GLU A N 1
ATOM 705 C CA . GLU A 1 86 ? 1.460 -9.497 23.542 1.00 65.06 86 GLU A CA 1
ATOM 706 C C . GLU A 1 86 ? 1.399 -10.457 22.350 1.00 65.06 86 GLU A C 1
ATOM 708 O O . GLU A 1 86 ? 1.606 -11.662 22.500 1.00 65.06 86 GLU A O 1
ATOM 713 N N . ARG A 1 87 ? 1.110 -9.936 21.153 1.00 62.91 87 ARG A N 1
ATOM 714 C CA . ARG A 1 87 ? 0.871 -10.766 19.968 1.00 62.91 87 ARG A CA 1
ATOM 715 C C . ARG A 1 87 ? 2.146 -11.208 19.260 1.00 62.91 87 ARG A C 1
ATOM 717 O O . ARG A 1 87 ? 2.140 -12.277 18.655 1.00 62.91 87 ARG A O 1
ATOM 724 N N . TYR A 1 88 ? 3.202 -10.400 19.302 1.00 59.41 88 TYR A N 1
ATOM 725 C CA . TYR A 1 88 ? 4.420 -10.648 18.528 1.00 59.41 88 TYR A CA 1
ATOM 726 C C . TYR A 1 88 ? 5.594 -11.207 19.335 1.00 59.41 88 TYR A C 1
ATOM 728 O O . TYR A 1 88 ? 6.652 -11.348 18.736 1.00 59.41 88 TYR A O 1
ATOM 736 N N . GLN A 1 89 ? 5.422 -11.528 20.632 1.00 55.06 89 GLN A N 1
ATOM 737 C CA . GLN A 1 89 ? 6.472 -12.039 21.539 1.00 55.06 89 GLN A CA 1
ATOM 738 C C . GLN A 1 89 ? 7.872 -11.565 21.130 1.00 55.06 89 GLN A C 1
ATOM 740 O O . GLN A 1 89 ? 8.668 -12.329 20.594 1.00 55.06 89 GLN A O 1
ATOM 745 N N . ILE A 1 90 ? 8.137 -10.268 21.313 1.00 54.53 90 ILE A N 1
ATOM 746 C CA . ILE A 1 90 ? 9.396 -9.656 20.884 1.00 54.53 90 ILE A CA 1
ATOM 747 C C . ILE A 1 90 ? 10.531 -10.296 21.696 1.00 54.53 90 ILE A C 1
ATOM 749 O O . ILE A 1 90 ? 10.762 -9.920 22.853 1.00 54.53 90 ILE A O 1
ATOM 753 N N . GLU A 1 91 ? 11.192 -11.298 21.111 1.00 46.91 91 GLU A N 1
ATOM 754 C CA . GLU A 1 91 ? 12.270 -12.062 21.734 1.00 46.91 91 GLU A CA 1
ATOM 755 C C . GLU A 1 91 ? 13.328 -11.094 22.291 1.00 46.91 91 GLU A C 1
ATOM 757 O O . GLU A 1 91 ? 13.832 -10.211 21.598 1.00 46.91 91 GLU A O 1
ATOM 762 N N . GLY A 1 92 ? 13.606 -11.198 23.592 1.00 49.88 92 GLY A N 1
ATOM 763 C CA . GLY A 1 92 ? 14.669 -10.450 24.275 1.00 49.88 92 GLY A CA 1
ATOM 764 C C . GLY A 1 92 ? 14.374 -8.994 24.674 1.00 49.88 92 GLY A C 1
ATOM 765 O O . GLY A 1 92 ? 14.983 -8.517 25.630 1.00 49.88 92 GLY A O 1
ATOM 766 N N . HIS A 1 93 ? 13.424 -8.292 24.043 1.00 46.59 93 HIS A N 1
ATOM 767 C CA . HIS A 1 93 ? 13.097 -6.891 24.391 1.00 46.59 93 HIS A CA 1
ATOM 768 C C . HIS A 1 93 ? 11.764 -6.714 25.141 1.00 46.59 93 HIS A C 1
ATOM 770 O O . HIS A 1 93 ? 11.575 -5.699 25.811 1.00 46.59 93 HIS A O 1
ATOM 776 N N . GLY A 1 94 ? 10.864 -7.703 25.098 1.00 42.62 94 GLY A N 1
ATOM 777 C CA . GLY A 1 94 ? 9.568 -7.663 25.795 1.00 42.62 94 GLY A CA 1
ATOM 778 C C . GLY A 1 94 ? 9.613 -7.987 27.296 1.00 42.62 94 GLY A C 1
ATOM 779 O O . GLY A 1 94 ? 8.642 -7.738 28.005 1.00 42.62 94 GLY A O 1
ATOM 780 N N . GLN A 1 95 ? 10.727 -8.513 27.820 1.00 44.12 95 GLN A N 1
ATOM 781 C CA . GLN A 1 95 ? 10.798 -8.957 29.223 1.00 44.12 95 GLN A CA 1
ATOM 782 C C . GLN A 1 95 ? 10.907 -7.819 30.251 1.00 44.12 95 GLN A C 1
ATOM 784 O O . GLN A 1 95 ? 10.706 -8.051 31.441 1.00 44.12 95 GLN A O 1
ATOM 789 N N . ARG A 1 96 ? 11.202 -6.580 29.832 1.00 44.03 96 ARG A N 1
ATOM 790 C CA . ARG A 1 96 ? 11.491 -5.477 30.767 1.00 44.03 96 ARG A CA 1
ATOM 791 C C . ARG A 1 96 ? 10.262 -4.716 31.281 1.00 44.03 96 ARG A C 1
ATOM 793 O O . ARG A 1 96 ? 10.429 -3.774 32.048 1.00 44.03 96 ARG A O 1
ATOM 800 N N . PHE A 1 97 ? 9.049 -5.120 30.899 1.00 45.81 97 PHE A N 1
ATOM 801 C CA . PHE A 1 97 ? 7.810 -4.413 31.255 1.00 45.81 97 PHE A CA 1
ATOM 802 C C . PHE A 1 97 ? 6.766 -5.288 31.964 1.00 45.81 97 PHE A C 1
ATOM 804 O O . PHE A 1 97 ? 5.585 -4.952 31.964 1.00 45.81 97 PHE A O 1
ATOM 811 N N . SER A 1 98 ? 7.190 -6.350 32.659 1.00 43.38 98 SER A N 1
ATOM 812 C CA . SER A 1 98 ? 6.333 -7.116 33.587 1.00 43.38 98 SER A CA 1
ATOM 813 C C . SER A 1 98 ? 5.708 -6.268 34.710 1.00 43.38 98 SER A C 1
ATOM 815 O O . SER A 1 98 ? 4.834 -6.743 35.423 1.00 43.38 98 SER A O 1
ATOM 817 N N . TYR A 1 99 ? 6.124 -5.008 34.860 1.00 41.50 99 TYR A N 1
ATOM 818 C CA . TYR A 1 99 ? 5.536 -4.050 35.795 1.00 41.50 99 TYR A CA 1
ATOM 819 C C . TYR A 1 99 ? 4.202 -3.446 35.301 1.00 41.50 99 TYR A C 1
ATOM 821 O O . TYR A 1 99 ? 3.376 -3.046 36.114 1.00 41.50 99 TYR A O 1
ATOM 829 N N . TRP A 1 100 ? 3.949 -3.416 33.984 1.00 42.84 100 TRP A N 1
ATOM 830 C CA . TRP A 1 100 ? 2.773 -2.747 33.394 1.00 42.84 100 TRP A CA 1
ATOM 831 C C . TRP A 1 100 ? 1.520 -3.627 33.312 1.00 42.84 100 TRP A C 1
ATOM 833 O O . TRP A 1 100 ? 0.431 -3.128 33.029 1.00 42.84 100 TRP A O 1
ATOM 843 N N . THR A 1 101 ? 1.629 -4.927 33.595 1.00 48.31 101 THR A N 1
ATOM 844 C CA . THR A 1 101 ? 0.481 -5.849 33.572 1.00 48.31 101 THR A CA 1
ATOM 845 C C . THR A 1 101 ? -0.568 -5.522 34.637 1.00 48.31 101 THR A C 1
ATOM 847 O O . THR A 1 101 ? -1.735 -5.844 34.442 1.00 48.31 101 THR A O 1
ATOM 850 N N . ASN A 1 102 ? -0.188 -4.845 35.728 1.00 50.28 102 ASN A N 1
ATOM 851 C CA . ASN A 1 102 ? -1.123 -4.431 36.782 1.00 50.28 102 ASN A CA 1
ATOM 852 C C . ASN A 1 102 ? -1.806 -3.079 36.507 1.00 50.28 102 ASN A C 1
ATOM 854 O O . ASN A 1 102 ? -2.823 -2.787 37.123 1.00 50.28 102 ASN A O 1
ATOM 858 N N . GLU A 1 103 ? -1.274 -2.255 35.602 1.00 47.50 103 GLU A N 1
ATOM 859 C CA . GLU A 1 103 ? -1.869 -0.964 35.211 1.00 47.50 103 GLU A CA 1
ATOM 860 C C . GLU A 1 103 ? -2.725 -1.092 33.942 1.00 47.50 103 GLU A C 1
ATOM 862 O O . GLU A 1 103 ? -3.611 -0.276 33.699 1.00 47.50 103 GLU A O 1
ATOM 867 N N . ALA A 1 104 ? -2.517 -2.155 33.159 1.00 49.50 104 ALA A N 1
ATOM 868 C CA . ALA A 1 104 ? -3.348 -2.544 32.021 1.00 49.50 104 ALA A CA 1
ATOM 869 C C . ALA A 1 104 ? -4.640 -3.273 32.453 1.00 49.50 104 ALA A C 1
ATOM 871 O O . ALA A 1 104 ? -5.056 -4.251 31.825 1.00 49.50 104 ALA A O 1
ATOM 872 N N . LEU A 1 105 ? -5.261 -2.826 33.551 1.00 46.22 105 LEU A N 1
ATOM 873 C CA . LEU A 1 105 ? -6.529 -3.360 34.043 1.00 46.22 105 LEU A CA 1
ATOM 874 C C . LEU A 1 105 ? -7.629 -3.056 33.021 1.00 46.22 105 LEU A C 1
ATOM 876 O O . LEU A 1 105 ? -8.109 -1.936 32.908 1.00 46.22 105 LEU A O 1
ATOM 880 N N . GLU A 1 106 ? -7.977 -4.110 32.290 1.00 47.34 106 GLU A N 1
ATOM 881 C CA . GLU A 1 106 ? -8.945 -4.185 31.201 1.00 47.34 106 GLU A CA 1
ATOM 882 C C . GLU A 1 106 ? -8.585 -3.375 29.938 1.00 47.34 106 GLU A C 1
ATOM 884 O O . GLU A 1 106 ? -8.455 -2.151 29.967 1.00 47.34 106 GLU A O 1
ATOM 889 N N . PRO A 1 107 ? -8.471 -4.029 28.762 1.00 48.66 107 PRO A N 1
ATOM 890 C CA . PRO A 1 107 ? -8.409 -3.297 27.510 1.00 48.66 107 PRO A CA 1
ATOM 891 C C . PRO A 1 107 ? -9.699 -2.484 27.373 1.00 48.66 107 PRO A C 1
ATOM 893 O O . PRO A 1 107 ? -10.765 -3.063 27.168 1.00 48.66 107 PRO A O 1
ATOM 896 N N . VAL A 1 108 ? -9.588 -1.153 27.436 1.00 51.47 108 VAL A N 1
ATOM 8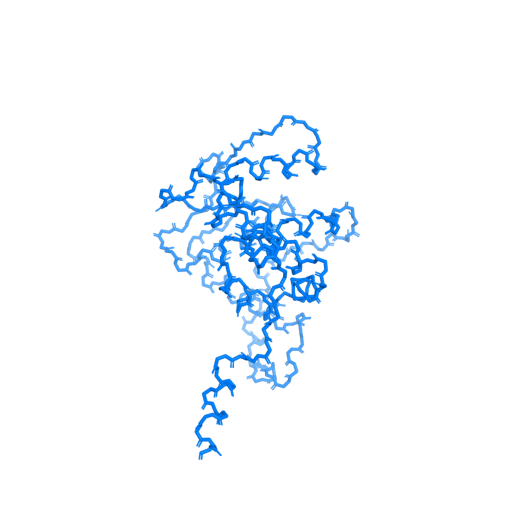97 C CA . VAL A 1 108 ? -10.696 -0.202 27.202 1.00 51.47 108 VAL A CA 1
ATOM 898 C C . VAL A 1 108 ? -11.405 -0.494 25.866 1.00 51.47 108 VAL A C 1
ATOM 900 O O . VAL A 1 108 ? -12.589 -0.221 25.697 1.00 51.47 108 VAL A O 1
ATOM 903 N N . TYR A 1 109 ? -10.687 -1.121 24.928 1.00 53.94 109 TYR A N 1
ATOM 904 C CA . TYR A 1 109 ? -11.143 -1.480 23.594 1.00 53.94 109 TYR A CA 1
ATOM 905 C C . TYR A 1 109 ? -11.035 -3.006 23.405 1.00 53.94 109 TYR A C 1
ATOM 907 O O . TYR A 1 109 ? -10.011 -3.519 22.953 1.00 53.94 109 TYR A O 1
ATOM 915 N N . ARG A 1 110 ? -12.081 -3.773 23.748 1.00 51.84 110 ARG A N 1
ATOM 916 C CA . ARG A 1 110 ? -12.185 -5.192 23.349 1.00 51.84 110 ARG A CA 1
ATOM 917 C C . ARG A 1 110 ? -13.064 -5.327 22.115 1.00 51.84 110 ARG A C 1
ATOM 919 O O . ARG A 1 110 ? -14.285 -5.263 22.202 1.00 51.84 110 ARG A O 1
ATOM 926 N N . VAL A 1 111 ? -12.437 -5.578 20.971 1.00 50.19 111 VAL A N 1
ATOM 927 C CA . VAL A 1 111 ? -13.162 -5.972 19.761 1.00 50.19 111 VAL A CA 1
ATOM 928 C C . VAL A 1 111 ? -13.454 -7.476 19.827 1.00 50.19 111 VAL A C 1
ATOM 930 O O . VAL A 1 111 ? -12.519 -8.265 20.009 1.00 50.19 111 VAL A O 1
ATOM 933 N N . PRO A 1 112 ? -14.719 -7.911 19.678 1.00 46.31 112 PRO A N 1
ATOM 934 C CA . PRO A 1 112 ? -15.051 -9.326 19.568 1.00 46.31 112 PRO A CA 1
ATOM 935 C C . PRO A 1 112 ? -14.283 -9.968 18.406 1.00 46.31 112 PRO A C 1
ATOM 937 O O . PRO A 1 112 ? -14.343 -9.494 17.271 1.00 46.31 112 PRO A O 1
ATOM 940 N N . LYS A 1 113 ? -13.563 -11.066 18.665 1.00 43.12 113 LYS A N 1
ATOM 941 C CA . LYS A 1 113 ? -12.914 -11.845 17.602 1.00 43.12 113 LYS A CA 1
ATOM 942 C C . LYS A 1 113 ? -13.992 -12.523 16.753 1.00 43.12 113 LYS A C 1
ATOM 944 O O . LYS A 1 113 ? -14.450 -13.609 17.099 1.00 43.12 113 LYS A O 1
ATOM 949 N N . LYS A 1 114 ? -14.371 -11.926 15.622 1.00 46.00 114 LYS A N 1
ATOM 950 C CA . LYS A 1 114 ? -15.009 -12.685 14.538 1.00 46.00 114 LYS A CA 1
ATOM 951 C C . LYS A 1 114 ? -13.954 -13.635 13.962 1.00 46.00 114 LYS A C 1
ATOM 953 O O . LYS A 1 114 ? -12.863 -13.194 13.597 1.00 46.00 114 LYS A O 1
ATOM 958 N N . GLN A 1 115 ? -14.241 -14.938 13.934 1.00 45.47 115 GLN A N 1
ATOM 959 C CA . GLN A 1 115 ? -13.400 -15.893 13.210 1.00 45.47 115 GLN A CA 1
ATOM 960 C C . GLN A 1 115 ? -13.367 -15.494 11.725 1.00 45.47 115 GLN A C 1
ATOM 962 O O . GLN A 1 115 ? -14.400 -15.186 11.136 1.00 45.47 115 GLN A O 1
ATOM 967 N N . LYS A 1 116 ? -12.152 -15.425 11.168 1.00 57.56 116 LYS A N 1
ATOM 968 C CA . LYS A 1 116 ? -11.857 -15.062 9.776 1.00 57.56 116 LYS A CA 1
ATOM 969 C C . LYS A 1 116 ? -12.461 -16.079 8.809 1.00 57.56 116 LYS A C 1
ATOM 971 O O . LYS A 1 116 ? -12.113 -17.245 8.929 1.00 57.56 116 LYS A O 1
ATOM 976 N N . THR A 1 117 ? -13.130 -15.590 7.767 1.00 46.34 117 THR A N 1
ATOM 977 C CA . THR A 1 117 ? -13.015 -16.091 6.385 1.00 46.34 117 THR A CA 1
ATOM 978 C C . THR A 1 117 ? -13.526 -15.019 5.404 1.00 46.34 117 THR A C 1
ATOM 980 O O . THR A 1 117 ? -14.468 -14.308 5.731 1.00 46.34 117 THR A O 1
ATOM 983 N N . GLU A 1 118 ? -12.882 -14.925 4.229 1.00 44.47 118 GLU A N 1
ATOM 984 C CA . GLU A 1 118 ? -13.400 -14.443 2.919 1.00 44.47 118 GLU A CA 1
ATOM 985 C C . GLU A 1 118 ? -12.881 -13.166 2.235 1.00 44.47 118 GLU A C 1
ATOM 987 O O . GLU A 1 118 ? -13.113 -13.038 1.034 1.00 44.47 118 GLU A O 1
ATOM 992 N N . HIS A 1 119 ? -12.089 -12.281 2.845 1.00 54.50 119 HIS A N 1
ATOM 993 C CA . HIS A 1 119 ? -11.570 -11.110 2.102 1.00 54.50 119 HIS A CA 1
ATOM 994 C C . HIS A 1 119 ? -10.053 -10.941 2.206 1.00 54.50 119 HIS A C 1
ATOM 996 O O . HIS A 1 119 ? -9.552 -9.888 2.597 1.00 54.50 119 HIS A O 1
ATOM 1002 N N . GLU A 1 120 ? -9.298 -11.984 1.853 1.00 60.66 120 GLU A N 1
ATOM 1003 C CA . GLU A 1 120 ? -7.880 -11.795 1.542 1.00 60.66 120 GLU A CA 1
ATOM 1004 C C . GLU A 1 120 ? -7.756 -11.251 0.121 1.00 60.66 120 GLU A C 1
ATOM 1006 O O . GLU A 1 120 ? -8.293 -11.807 -0.837 1.00 60.66 120 GLU A O 1
ATOM 1011 N N . LEU A 1 121 ? -7.089 -10.104 0.004 1.00 67.94 121 LEU A N 1
ATOM 1012 C CA . LEU A 1 121 ? -6.866 -9.460 -1.278 1.00 67.94 121 LEU A CA 1
ATOM 1013 C C . LEU A 1 121 ? -6.043 -10.407 -2.169 1.00 67.94 121 LEU A C 1
ATOM 1015 O O . LEU A 1 121 ? -4.997 -10.877 -1.715 1.00 67.94 121 LEU A O 1
ATOM 1019 N N . PRO A 1 122 ? -6.449 -10.673 -3.424 1.00 82.38 122 PRO A N 1
ATOM 1020 C CA . PRO A 1 122 ? -5.667 -11.519 -4.316 1.00 82.38 122 PRO A CA 1
ATOM 1021 C C . PRO A 1 122 ? -4.218 -11.029 -4.426 1.00 82.38 122 PRO A C 1
ATOM 1023 O O . PRO A 1 122 ? -3.976 -9.833 -4.599 1.00 82.38 122 PRO A O 1
ATOM 1026 N N . ASN A 1 123 ? -3.251 -11.951 -4.379 1.00 79.81 123 ASN A N 1
ATOM 1027 C CA . ASN A 1 123 ? -1.818 -11.619 -4.381 1.00 79.81 123 ASN A CA 1
ATOM 1028 C C . ASN A 1 123 ? -1.396 -10.737 -5.566 1.00 79.81 123 ASN A C 1
ATOM 1030 O O . ASN A 1 123 ? -0.536 -9.874 -5.411 1.00 79.81 123 ASN A O 1
ATOM 1034 N N . CYS A 1 124 ? -2.011 -10.917 -6.739 1.00 80.00 124 CYS A N 1
ATOM 1035 C CA . CYS A 1 124 ? -1.753 -10.074 -7.908 1.00 80.00 124 CYS A CA 1
ATOM 1036 C C . CYS A 1 124 ? -2.136 -8.610 -7.660 1.00 80.00 124 CYS A C 1
ATOM 1038 O O . CYS A 1 124 ? -1.390 -7.702 -8.010 1.00 80.00 124 CYS A O 1
ATOM 1040 N N . LEU A 1 125 ? -3.263 -8.379 -6.993 1.00 81.38 125 LEU A N 1
ATOM 1041 C CA . LEU A 1 125 ? -3.741 -7.043 -6.692 1.00 81.38 125 LEU A CA 1
ATOM 1042 C C . LEU A 1 125 ? -2.959 -6.410 -5.539 1.00 81.38 125 LEU A C 1
ATOM 1044 O O . LEU A 1 125 ? -2.651 -5.222 -5.580 1.00 81.38 125 LEU A O 1
ATOM 1048 N N . LEU A 1 126 ? -2.590 -7.208 -4.534 1.00 83.81 126 LEU A N 1
ATOM 1049 C CA . LEU A 1 126 ? -1.675 -6.760 -3.490 1.00 83.81 126 LEU A CA 1
ATOM 1050 C C . LEU A 1 126 ? -0.347 -6.316 -4.107 1.00 83.81 126 LEU A C 1
ATOM 1052 O O . LEU A 1 126 ? 0.143 -5.239 -3.790 1.00 83.81 126 LEU A O 1
ATOM 1056 N N . SER A 1 127 ? 0.194 -7.101 -5.040 1.00 85.06 127 SER A N 1
ATOM 1057 C CA . SER A 1 127 ? 1.397 -6.745 -5.787 1.00 85.06 127 SER A CA 1
ATOM 1058 C C . SER A 1 127 ? 1.239 -5.413 -6.527 1.00 85.06 127 SER A C 1
ATOM 1060 O O . SER A 1 127 ? 2.110 -4.558 -6.408 1.00 85.06 127 SER A O 1
ATOM 1062 N N . ASP A 1 128 ? 0.109 -5.167 -7.194 1.00 84.56 128 ASP A N 1
ATOM 1063 C CA . ASP A 1 128 ? -0.144 -3.886 -7.868 1.00 84.56 128 ASP A CA 1
ATOM 1064 C C . ASP A 1 128 ? -0.214 -2.694 -6.900 1.00 84.56 128 ASP A C 1
ATOM 1066 O O . ASP A 1 128 ? 0.308 -1.621 -7.199 1.00 84.56 128 ASP A O 1
ATOM 1070 N N . ILE A 1 129 ? -0.803 -2.873 -5.713 1.00 85.12 129 ILE A N 1
ATOM 1071 C CA . ILE A 1 129 ? -0.819 -1.832 -4.673 1.00 85.12 129 ILE A CA 1
ATOM 1072 C C . ILE A 1 129 ? 0.604 -1.535 -4.193 1.00 85.12 129 ILE A C 1
ATOM 1074 O O . ILE A 1 129 ? 0.993 -0.373 -4.078 1.00 85.12 129 ILE A O 1
ATOM 1078 N N . LEU A 1 130 ? 1.391 -2.575 -3.911 1.00 87.94 130 LEU A N 1
ATOM 1079 C CA . LEU A 1 130 ? 2.770 -2.416 -3.450 1.00 87.94 130 LEU A CA 1
ATOM 1080 C C . LEU A 1 130 ? 3.656 -1.791 -4.540 1.00 87.94 130 LEU A C 1
ATOM 1082 O O . LEU A 1 130 ? 4.542 -1.001 -4.220 1.00 87.94 130 LEU A O 1
ATOM 1086 N N . MET A 1 131 ? 3.390 -2.100 -5.814 1.00 86.56 131 MET A N 1
ATOM 1087 C CA . MET A 1 131 ? 4.033 -1.476 -6.975 1.00 86.56 131 MET A CA 1
ATOM 1088 C C . MET A 1 131 ? 3.805 0.029 -6.979 1.00 86.56 131 MET A C 1
ATOM 1090 O O . MET A 1 131 ? 4.757 0.797 -7.085 1.00 86.56 131 MET A O 1
ATOM 1094 N N . GLU A 1 132 ? 2.557 0.452 -6.797 1.00 85.75 132 GLU A N 1
ATOM 1095 C CA . GLU A 1 132 ? 2.211 1.868 -6.767 1.00 85.75 132 GLU A CA 1
ATOM 1096 C C . GLU A 1 132 ? 2.876 2.596 -5.591 1.00 85.75 132 GLU A C 1
ATOM 1098 O O . GLU A 1 132 ? 3.416 3.688 -5.761 1.00 85.75 132 GLU A O 1
ATOM 1103 N N . ILE A 1 133 ? 2.914 1.972 -4.409 1.00 84.81 133 ILE A N 1
ATOM 1104 C CA . ILE A 1 133 ? 3.614 2.523 -3.239 1.00 84.81 133 ILE A CA 1
ATOM 1105 C C . ILE A 1 133 ? 5.098 2.747 -3.552 1.00 84.81 133 ILE A C 1
ATOM 1107 O O . ILE A 1 133 ? 5.634 3.816 -3.263 1.00 84.81 133 ILE A O 1
ATOM 1111 N N . VAL A 1 134 ? 5.762 1.767 -4.170 1.00 85.44 134 VAL A N 1
ATOM 1112 C CA . VAL A 1 134 ? 7.185 1.874 -4.519 1.00 85.44 134 VAL A CA 1
ATOM 1113 C C . VAL A 1 134 ? 7.448 2.941 -5.568 1.00 85.44 134 VAL A C 1
ATOM 1115 O O . VAL A 1 134 ? 8.398 3.704 -5.412 1.00 85.44 134 VAL A O 1
ATOM 1118 N N . LEU A 1 135 ? 6.621 3.036 -6.608 1.00 83.75 135 LEU A N 1
ATOM 1119 C CA . LEU A 1 135 ? 6.788 4.065 -7.638 1.00 83.75 135 LEU A CA 1
ATOM 1120 C C . LEU A 1 135 ? 6.608 5.482 -7.073 1.00 83.75 135 LEU A C 1
ATOM 1122 O O . LEU A 1 135 ? 7.222 6.425 -7.565 1.00 83.75 135 LEU A O 1
ATOM 1126 N N . GLN A 1 136 ? 5.802 5.634 -6.022 1.00 79.50 136 GLN A N 1
ATOM 1127 C CA . GLN A 1 136 ? 5.510 6.930 -5.410 1.00 79.50 136 GLN A CA 1
ATOM 1128 C C . GLN A 1 136 ? 6.509 7.340 -4.325 1.00 79.50 136 GLN A C 1
ATOM 1130 O O . GLN A 1 136 ? 6.883 8.510 -4.244 1.00 79.50 136 GLN A O 1
ATOM 1135 N N . GLU A 1 137 ? 6.898 6.411 -3.455 1.00 80.19 137 GLU A N 1
ATOM 1136 C CA . GLU A 1 137 ? 7.737 6.703 -2.286 1.00 80.19 137 GLU A CA 1
ATOM 1137 C C . GLU A 1 137 ? 9.208 6.326 -2.489 1.00 80.19 137 GLU A C 1
ATOM 1139 O O . GLU A 1 137 ? 10.065 6.736 -1.700 1.00 80.19 137 GLU A O 1
ATOM 1144 N N . GLY A 1 138 ? 9.514 5.567 -3.543 1.00 80.06 138 GLY A N 1
ATOM 1145 C CA . GLY A 1 138 ? 10.864 5.139 -3.881 1.00 80.06 138 GLY A CA 1
ATOM 1146 C C . GLY A 1 138 ? 11.546 4.429 -2.715 1.00 80.06 138 GLY A C 1
ATOM 1147 O O . GLY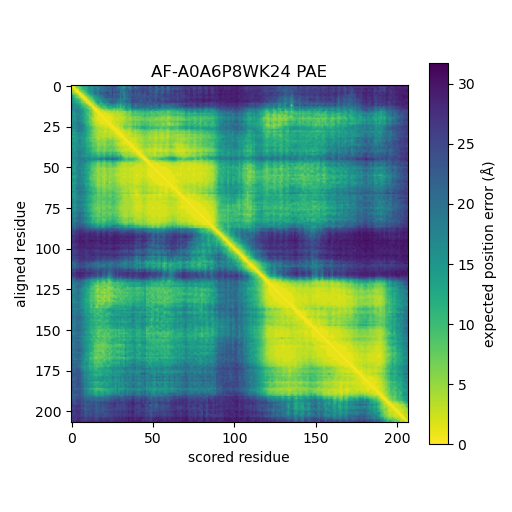 A 1 138 ? 10.969 3.561 -2.057 1.00 80.06 138 GLY A O 1
ATOM 1148 N N . GLU A 1 139 ? 12.783 4.833 -2.432 1.00 74.38 139 GLU A N 1
ATOM 1149 C CA . GLU A 1 139 ? 13.614 4.273 -1.361 1.00 74.38 139 GLU A CA 1
ATOM 1150 C C . GLU A 1 139 ? 12.953 4.350 0.026 1.00 74.38 139 GLU A C 1
ATOM 1152 O O . GLU A 1 139 ? 13.122 3.448 0.846 1.00 74.38 139 GLU A O 1
ATOM 1157 N N . LYS A 1 140 ? 12.135 5.377 0.293 1.00 78.50 140 LYS A N 1
ATOM 1158 C CA . LYS A 1 140 ? 11.507 5.556 1.609 1.00 78.50 140 LYS A CA 1
ATOM 1159 C C . LYS A 1 140 ? 10.553 4.410 1.954 1.00 78.50 140 LYS A C 1
ATOM 1161 O O . LYS A 1 140 ? 10.537 3.965 3.105 1.00 78.50 140 LYS A O 1
ATOM 1166 N N . ALA A 1 141 ? 9.804 3.907 0.970 1.00 79.31 141 ALA A N 1
ATOM 1167 C CA . ALA A 1 141 ? 8.943 2.745 1.167 1.00 79.31 141 ALA A CA 1
ATOM 1168 C C . ALA A 1 141 ? 9.768 1.509 1.539 1.00 79.31 141 ALA A C 1
ATOM 1170 O O . ALA A 1 141 ? 9.397 0.796 2.468 1.00 79.31 141 ALA A O 1
ATOM 1171 N N . TYR A 1 142 ? 10.916 1.290 0.891 1.00 74.56 142 TYR A N 1
ATOM 1172 C CA . TYR A 1 142 ? 11.806 0.175 1.224 1.00 74.56 142 TYR A CA 1
ATOM 1173 C C . TYR A 1 142 ? 12.329 0.273 2.656 1.00 74.56 142 TYR A C 1
ATOM 1175 O O . TYR A 1 142 ? 12.175 -0.673 3.425 1.00 74.56 142 TYR A O 1
ATOM 1183 N N . SER A 1 143 ? 12.874 1.425 3.041 1.00 72.06 143 SER A N 1
ATOM 1184 C CA . SER A 1 143 ? 13.486 1.609 4.361 1.00 72.06 143 SER A CA 1
ATOM 1185 C C . SER A 1 143 ? 12.481 1.593 5.513 1.00 72.06 143 SER A C 1
ATOM 1187 O O . SER A 1 143 ? 12.873 1.366 6.652 1.00 72.06 143 SER A O 1
ATOM 1189 N N . THR A 1 144 ? 11.193 1.815 5.238 1.00 78.25 144 THR A N 1
ATOM 1190 C CA . THR A 1 144 ? 10.156 1.874 6.280 1.00 78.25 144 THR A CA 1
ATOM 1191 C C . THR A 1 144 ? 9.298 0.611 6.302 1.00 78.25 144 THR A C 1
ATOM 1193 O O . THR A 1 144 ? 9.120 0.002 7.354 1.00 78.25 144 THR A O 1
ATOM 1196 N N . LEU A 1 145 ? 8.776 0.180 5.149 1.00 80.31 145 LEU A N 1
ATOM 1197 C CA . LEU A 1 145 ? 7.807 -0.916 5.068 1.00 80.31 145 LEU A CA 1
ATOM 1198 C C . LEU A 1 145 ? 8.468 -2.291 5.101 1.00 80.31 145 LEU A C 1
ATOM 1200 O O . LEU A 1 145 ? 7.902 -3.204 5.700 1.00 80.31 145 LEU A O 1
ATOM 1204 N N . ALA A 1 146 ? 9.665 -2.457 4.528 1.00 77.62 146 ALA A N 1
ATOM 1205 C CA . ALA A 1 146 ? 10.342 -3.756 4.544 1.00 77.62 146 ALA A CA 1
ATOM 1206 C C . ALA A 1 146 ? 10.749 -4.200 5.962 1.00 77.62 146 ALA A C 1
ATOM 1208 O O . ALA A 1 146 ? 10.899 -5.397 6.205 1.00 77.62 146 ALA A O 1
ATOM 1209 N N . LEU A 1 147 ? 10.894 -3.250 6.896 1.00 73.50 147 LEU A N 1
ATOM 1210 C CA . LEU A 1 147 ? 11.216 -3.524 8.299 1.00 73.50 147 LEU A CA 1
ATOM 1211 C C . LEU A 1 147 ? 10.018 -4.049 9.098 1.00 73.50 147 LEU A C 1
ATOM 1213 O O . LEU A 1 147 ? 10.205 -4.786 10.061 1.00 73.50 147 LEU A O 1
ATOM 1217 N N . VAL A 1 148 ? 8.798 -3.667 8.713 1.00 74.06 148 VAL A N 1
ATOM 1218 C CA . VAL A 1 148 ? 7.582 -3.917 9.510 1.00 74.06 148 VAL A CA 1
ATOM 1219 C C . VAL A 1 148 ? 6.572 -4.835 8.820 1.00 74.06 148 VAL A C 1
ATOM 1221 O O . VAL A 1 148 ? 5.670 -5.351 9.474 1.00 74.06 148 VAL A O 1
ATO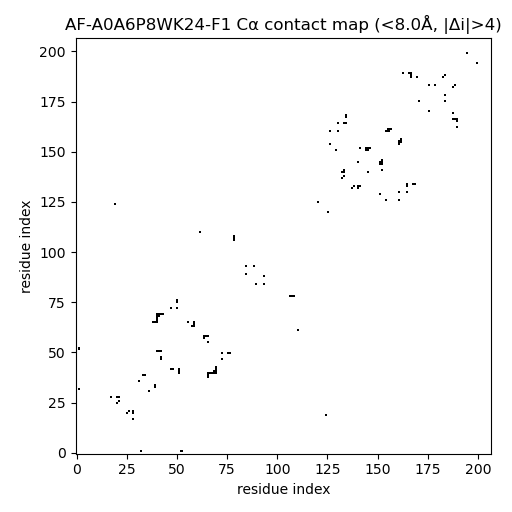M 1224 N N . CYS A 1 149 ? 6.701 -5.056 7.509 1.00 79.50 149 CYS A N 1
ATOM 1225 C CA . CYS A 1 149 ? 5.776 -5.853 6.710 1.00 79.50 149 CYS A CA 1
ATOM 1226 C C . CYS A 1 149 ? 6.533 -6.938 5.934 1.00 79.50 149 CYS A C 1
ATOM 1228 O O . CYS A 1 149 ? 7.142 -6.678 4.893 1.00 79.50 149 CYS A O 1
ATOM 1230 N N . THR A 1 150 ? 6.462 -8.181 6.421 1.00 81.00 150 THR A N 1
ATOM 1231 C CA . THR A 1 150 ? 7.092 -9.337 5.764 1.00 81.00 150 THR A CA 1
ATOM 1232 C C . THR A 1 150 ? 6.521 -9.568 4.371 1.00 81.00 150 THR A C 1
ATOM 1234 O O . THR A 1 150 ? 7.287 -9.753 3.437 1.00 81.00 150 THR A O 1
ATOM 1237 N N . THR A 1 151 ? 5.206 -9.430 4.182 1.00 83.81 151 THR A N 1
ATOM 1238 C CA . THR A 1 151 ? 4.577 -9.556 2.860 1.00 83.81 151 THR A CA 1
ATOM 1239 C C . THR A 1 151 ? 5.112 -8.530 1.860 1.00 83.81 151 THR A C 1
ATOM 1241 O O . THR A 1 151 ? 5.354 -8.876 0.705 1.00 83.81 151 THR A O 1
ATOM 1244 N N . PHE A 1 152 ? 5.332 -7.279 2.291 1.00 85.12 152 PHE A N 1
ATOM 1245 C CA . PHE A 1 152 ? 5.968 -6.254 1.458 1.00 85.12 152 PHE A CA 1
ATOM 1246 C C . PHE A 1 152 ? 7.382 -6.700 1.092 1.00 85.12 152 PHE A C 1
ATOM 1248 O O . PHE A 1 152 ? 7.704 -6.791 -0.089 1.00 85.12 152 PHE A O 1
ATOM 1255 N N . ARG A 1 153 ? 8.204 -7.036 2.093 1.00 84.69 153 ARG A N 1
ATOM 1256 C CA . ARG A 1 153 ? 9.590 -7.473 1.892 1.00 84.69 153 ARG A CA 1
ATOM 1257 C C . ARG A 1 153 ? 9.674 -8.650 0.922 1.00 84.69 153 ARG A C 1
ATOM 1259 O O . ARG A 1 153 ? 10.396 -8.570 -0.064 1.00 84.69 153 ARG A O 1
ATOM 1266 N N . ASP A 1 154 ? 8.898 -9.698 1.157 1.00 86.94 154 ASP A N 1
ATOM 1267 C CA . ASP A 1 154 ? 8.951 -10.934 0.383 1.00 86.94 154 ASP A CA 1
ATOM 1268 C C . ASP A 1 154 ? 8.476 -10.698 -1.063 1.00 86.94 154 ASP A C 1
ATOM 1270 O O . ASP A 1 154 ? 9.096 -11.187 -2.009 1.00 86.94 154 ASP A O 1
ATOM 1274 N N . THR A 1 155 ? 7.449 -9.860 -1.260 1.00 87.31 155 THR A N 1
ATOM 1275 C CA . THR A 1 155 ? 6.988 -9.450 -2.60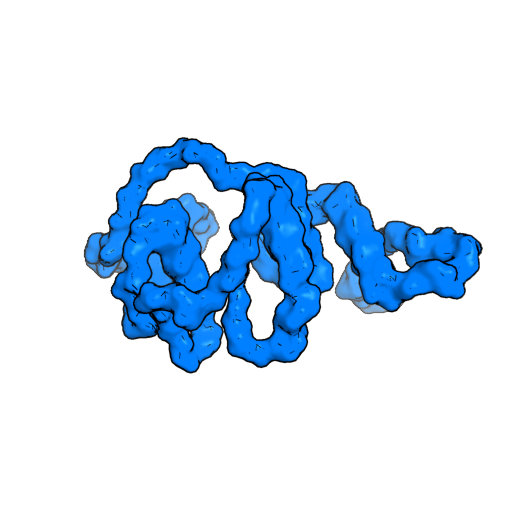0 1.00 87.31 155 THR A CA 1
ATOM 1276 C C . THR A 1 155 ? 8.080 -8.689 -3.358 1.00 87.31 155 THR A C 1
ATOM 1278 O O . THR A 1 155 ? 8.383 -9.020 -4.507 1.00 87.31 155 THR A O 1
ATOM 1281 N N . MET A 1 156 ? 8.722 -7.712 -2.710 1.00 83.31 156 MET A N 1
ATOM 1282 C CA . MET A 1 156 ? 9.822 -6.912 -3.275 1.00 83.31 156 MET A CA 1
ATOM 1283 C C . MET A 1 156 ? 11.070 -7.748 -3.578 1.00 83.31 156 MET A C 1
ATOM 1285 O O . MET A 1 156 ? 11.837 -7.456 -4.500 1.00 83.31 156 MET A O 1
ATOM 1289 N N . SER A 1 157 ? 11.284 -8.817 -2.815 1.00 83.75 157 SER A N 1
ATOM 1290 C CA . SER A 1 157 ? 12.379 -9.760 -3.020 1.00 83.75 157 SER A CA 1
ATOM 1291 C C . SER A 1 157 ? 12.185 -10.659 -4.246 1.00 83.75 157 SER A C 1
ATOM 1293 O O . SER A 1 157 ? 13.139 -11.329 -4.654 1.00 83.75 157 SER A O 1
ATOM 1295 N N . THR A 1 158 ? 11.034 -10.628 -4.923 1.00 88.75 158 THR A N 1
ATOM 1296 C CA . THR A 1 158 ? 10.848 -11.359 -6.185 1.00 88.75 158 THR A CA 1
ATOM 1297 C C . THR A 1 158 ? 11.470 -10.631 -7.385 1.00 88.75 158 THR A C 1
ATOM 1299 O O . THR A 1 158 ? 11.419 -9.406 -7.510 1.00 88.75 158 THR A O 1
ATOM 1302 N N . VAL A 1 159 ? 12.066 -11.395 -8.308 1.00 86.44 159 VAL A N 1
ATOM 1303 C CA . VAL A 1 159 ? 12.666 -10.848 -9.544 1.00 86.44 159 VAL A CA 1
ATOM 1304 C C . VAL A 1 159 ? 11.602 -10.209 -10.438 1.00 86.44 159 VAL A C 1
ATOM 1306 O O . VAL A 1 159 ? 11.845 -9.151 -11.016 1.00 86.44 159 VAL A O 1
ATOM 1309 N N . SER A 1 160 ? 10.423 -10.828 -10.535 1.00 87.31 160 SER A N 1
ATOM 1310 C CA . SER A 1 160 ? 9.297 -10.334 -11.332 1.00 87.31 160 SER A CA 1
ATOM 1311 C C . SER A 1 160 ? 8.838 -8.955 -10.868 1.00 87.31 160 SER A C 1
ATOM 1313 O O . SER A 1 160 ? 8.693 -8.057 -11.697 1.00 87.31 160 SER A O 1
ATOM 1315 N N . PHE A 1 161 ? 8.686 -8.762 -9.556 1.00 88.56 161 PHE A N 1
ATOM 1316 C CA . PHE A 1 161 ? 8.305 -7.473 -8.998 1.00 88.56 161 PHE A CA 1
ATOM 1317 C C . PHE A 1 161 ? 9.367 -6.409 -9.269 1.00 88.56 161 PHE A C 1
ATOM 1319 O O . PHE A 1 161 ? 9.048 -5.364 -9.829 1.00 88.56 161 PHE A O 1
ATOM 1326 N N . ARG A 1 162 ? 10.640 -6.677 -8.943 1.00 86.56 162 ARG A N 1
ATOM 1327 C CA . ARG A 1 162 ? 11.727 -5.709 -9.185 1.00 86.56 162 ARG A CA 1
ATOM 1328 C C . ARG A 1 162 ? 11.826 -5.315 -10.650 1.00 86.56 162 ARG A C 1
ATOM 1330 O O . ARG A 1 162 ? 12.010 -4.143 -10.954 1.00 86.56 162 ARG A O 1
ATOM 1337 N N . ARG A 1 163 ? 11.676 -6.287 -11.552 1.00 87.94 163 ARG A N 1
ATOM 1338 C CA . ARG A 1 163 ? 11.670 -6.043 -12.993 1.00 87.94 163 ARG A CA 1
ATOM 1339 C C . ARG A 1 163 ? 10.499 -5.152 -13.401 1.00 87.94 163 ARG A C 1
ATOM 1341 O O . ARG A 1 163 ? 10.708 -4.189 -14.128 1.00 87.94 163 ARG A O 1
ATOM 1348 N N . GLY A 1 164 ? 9.294 -5.437 -12.909 1.00 88.38 16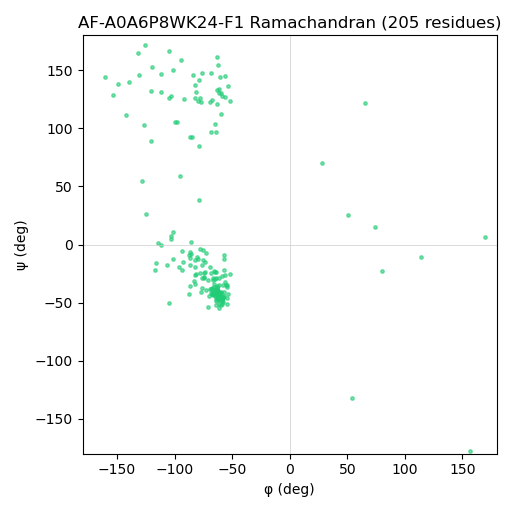4 GLY A N 1
ATOM 1349 C CA . GLY A 1 164 ? 8.117 -4.602 -13.156 1.00 88.38 164 GLY A CA 1
ATOM 1350 C C . GLY A 1 164 ? 8.289 -3.170 -12.643 1.00 88.38 164 GLY A C 1
ATOM 1351 O O . GLY A 1 164 ? 8.024 -2.225 -13.380 1.00 88.38 164 GLY A O 1
ATOM 1352 N N . ALA A 1 165 ? 8.792 -3.012 -11.418 1.00 87.75 165 ALA A N 1
ATOM 1353 C CA . ALA A 1 165 ? 9.041 -1.709 -10.805 1.00 87.75 165 ALA A CA 1
ATOM 1354 C C . ALA A 1 165 ? 10.079 -0.900 -11.584 1.00 87.75 165 ALA A C 1
ATOM 1356 O O . ALA A 1 165 ? 9.855 0.271 -11.875 1.00 87.75 165 ALA A O 1
ATOM 1357 N N . HIS A 1 166 ? 11.185 -1.540 -11.969 1.00 87.31 166 HIS A N 1
ATOM 1358 C CA . HIS A 1 166 ? 12.263 -0.913 -12.727 1.00 87.31 166 HIS A CA 1
ATOM 1359 C C . HIS A 1 166 ? 11.783 -0.351 -14.066 1.00 87.31 166 HIS A C 1
ATOM 1361 O O . HIS A 1 166 ? 11.995 0.823 -14.353 1.00 87.31 166 HIS A O 1
ATOM 1367 N N . PHE A 1 167 ? 11.088 -1.159 -14.872 1.00 89.12 167 PHE A N 1
ATOM 1368 C CA . PHE A 1 167 ? 10.625 -0.703 -16.184 1.00 89.12 167 PHE A CA 1
ATOM 1369 C C . PHE A 1 167 ? 9.521 0.351 -16.088 1.00 89.12 167 PHE A C 1
ATOM 1371 O O . PHE A 1 167 ? 9.572 1.328 -16.828 1.00 89.12 167 PHE A O 1
ATOM 1378 N N . ARG A 1 168 ? 8.588 0.234 -15.133 1.00 87.38 168 ARG A N 1
ATOM 1379 C CA . ARG A 1 168 ? 7.598 1.298 -14.891 1.00 87.38 168 ARG A CA 1
ATOM 1380 C C . ARG A 1 168 ? 8.251 2.602 -14.436 1.00 87.38 168 ARG A C 1
ATOM 1382 O O . ARG A 1 168 ? 7.816 3.679 -14.832 1.00 87.38 168 ARG A O 1
ATOM 1389 N N . TRP A 1 169 ? 9.312 2.522 -13.632 1.00 86.44 169 TRP A N 1
ATOM 1390 C CA . TRP A 1 169 ? 10.093 3.701 -13.272 1.00 86.44 169 TRP A CA 1
ATOM 1391 C C . TRP A 1 169 ? 10.776 4.307 -14.505 1.00 86.44 169 TRP A C 1
ATOM 1393 O O . TRP A 1 169 ? 10.615 5.504 -14.746 1.00 86.44 169 TRP A O 1
ATOM 1403 N N . LEU A 1 170 ? 11.450 3.497 -15.332 1.00 85.06 170 LEU A N 1
ATOM 1404 C CA . LEU A 1 170 ? 12.058 3.947 -16.589 1.00 85.06 170 LEU A CA 1
ATOM 1405 C C . LEU A 1 170 ? 11.036 4.647 -17.495 1.00 85.06 170 LEU A C 1
ATOM 1407 O O . LEU A 1 170 ? 11.318 5.717 -18.030 1.00 85.06 170 LEU A O 1
ATOM 1411 N N . GLU A 1 171 ? 9.846 4.073 -17.660 1.00 86.44 171 GLU A N 1
ATOM 1412 C CA . GLU A 1 171 ? 8.743 4.659 -18.435 1.00 86.44 171 GLU A CA 1
ATOM 1413 C C . GLU A 1 171 ? 8.266 6.005 -17.876 1.00 86.44 171 GLU A C 1
ATOM 1415 O O . GLU A 1 171 ? 7.816 6.857 -18.639 1.00 86.44 171 GLU A O 1
ATOM 1420 N N . SER A 1 172 ? 8.393 6.230 -16.566 1.00 82.12 172 SER A N 1
ATOM 1421 C CA . SER A 1 172 ? 7.986 7.490 -15.936 1.00 82.12 172 SER A CA 1
ATOM 1422 C C . SER A 1 172 ? 9.024 8.610 -16.051 1.00 82.12 172 SER A C 1
ATOM 1424 O O . SER A 1 172 ? 8.656 9.784 -16.027 1.00 82.12 172 SER A O 1
ATOM 1426 N N . VAL A 1 173 ? 10.313 8.274 -16.183 1.00 80.12 173 VAL A N 1
ATOM 1427 C CA . VAL A 1 173 ? 11.404 9.264 -16.263 1.00 80.12 173 VAL A CA 1
ATOM 1428 C C . VAL A 1 173 ? 11.768 9.657 -17.693 1.00 80.12 173 VAL A C 1
ATOM 1430 O O . VAL A 1 173 ? 12.451 10.663 -17.887 1.00 80.12 173 VAL A O 1
ATOM 1433 N N . ALA A 1 174 ? 11.331 8.893 -18.698 1.00 83.81 174 ALA A N 1
ATOM 1434 C CA . ALA A 1 174 ? 11.644 9.167 -20.093 1.00 83.81 174 ALA A CA 1
ATOM 1435 C C . ALA A 1 174 ? 10.537 8.717 -21.056 1.00 83.81 174 ALA A C 1
ATOM 1437 O O . ALA A 1 174 ? 10.029 7.599 -20.990 1.00 83.81 174 ALA A O 1
ATOM 1438 N N . THR A 1 175 ? 10.244 9.560 -22.048 1.00 89.06 175 THR A N 1
ATOM 1439 C CA . THR A 1 175 ? 9.379 9.199 -23.177 1.00 89.06 175 THR A CA 1
ATOM 1440 C C . THR A 1 175 ? 10.177 8.373 -24.184 1.00 89.06 175 THR A C 1
ATOM 1442 O O . THR A 1 175 ? 10.725 8.895 -25.158 1.00 89.06 175 THR A O 1
ATOM 1445 N N . TRP A 1 176 ? 10.265 7.062 -23.955 1.00 87.44 176 TRP A N 1
ATOM 1446 C CA . TRP A 1 176 ? 11.138 6.175 -24.731 1.00 87.44 176 TRP A CA 1
ATOM 1447 C C . TRP A 1 176 ? 10.890 6.221 -26.242 1.00 87.44 176 TRP A C 1
ATOM 1449 O O . TRP A 1 176 ? 11.819 5.995 -27.011 1.00 87.44 176 TRP A O 1
ATOM 1459 N N . SER A 1 177 ? 9.687 6.557 -26.716 1.00 88.88 177 SER A N 1
ATOM 1460 C CA . SER A 1 177 ? 9.399 6.688 -28.153 1.00 88.88 177 SER A CA 1
ATOM 1461 C C . SER A 1 177 ? 10.299 7.691 -28.885 1.00 88.88 177 SER A C 1
ATOM 1463 O O . SER A 1 177 ? 10.461 7.557 -30.092 1.00 88.88 177 SER A O 1
ATOM 1465 N N . TRP A 1 178 ? 10.908 8.651 -28.186 1.00 90.88 178 TRP A N 1
ATOM 1466 C CA . TRP A 1 178 ? 11.802 9.651 -28.782 1.00 90.88 178 TRP A CA 1
ATOM 1467 C C . TRP A 1 178 ? 13.227 9.149 -29.041 1.00 90.88 178 TRP A C 1
ATOM 1469 O O . TRP A 1 178 ? 13.991 9.817 -29.731 1.00 90.88 178 TRP A O 1
ATOM 1479 N N . PHE A 1 179 ? 13.590 7.977 -28.519 1.00 91.06 179 PHE A N 1
ATOM 1480 C CA . PHE A 1 179 ? 14.942 7.432 -28.625 1.00 91.06 179 PHE A CA 1
ATOM 1481 C C . PHE A 1 179 ? 15.043 6.347 -29.704 1.00 91.06 179 PHE A C 1
ATOM 1483 O O . PHE A 1 179 ? 14.087 5.602 -29.959 1.00 91.06 179 PHE A O 1
ATOM 1490 N N . SER A 1 180 ? 16.229 6.232 -30.312 1.00 93.25 180 SER A N 1
ATOM 1491 C CA . SER A 1 180 ? 16.534 5.201 -31.309 1.00 93.25 180 SER A CA 1
ATOM 1492 C C . SER A 1 180 ? 16.467 3.790 -30.714 1.00 93.25 180 SER A C 1
ATOM 1494 O O . SER A 1 180 ? 16.543 3.593 -29.499 1.00 93.25 180 SER A O 1
ATOM 1496 N N . ALA A 1 181 ? 16.347 2.781 -31.581 1.00 91.56 181 ALA A N 1
ATOM 1497 C CA . ALA A 1 181 ? 16.364 1.382 -31.158 1.00 91.56 181 ALA A CA 1
ATOM 1498 C C . ALA A 1 181 ? 17.682 1.003 -30.457 1.00 91.56 181 ALA A C 1
ATOM 1500 O O . ALA A 1 181 ? 17.638 0.357 -29.415 1.00 91.56 181 ALA A O 1
ATOM 1501 N N . SER A 1 182 ? 18.826 1.471 -30.974 1.00 92.19 182 SER A N 1
ATOM 1502 C CA . SER A 1 182 ? 20.138 1.248 -30.352 1.00 92.19 182 SER A CA 1
ATOM 1503 C C . SER A 1 182 ? 20.217 1.856 -28.952 1.00 92.19 182 SER A C 1
ATOM 1505 O O . SER A 1 182 ? 20.590 1.176 -28.007 1.00 92.19 182 SER A O 1
ATOM 1507 N N . TYR A 1 183 ? 19.749 3.095 -28.781 1.00 90.06 183 TYR A N 1
ATOM 1508 C CA . TYR A 1 183 ? 19.754 3.759 -27.478 1.00 90.06 183 TYR A CA 1
ATOM 1509 C C . TYR A 1 183 ? 18.882 3.023 -26.451 1.00 90.06 183 TYR A C 1
ATOM 1511 O O . TYR A 1 183 ? 19.258 2.858 -25.295 1.00 90.06 183 TYR A O 1
ATOM 1519 N N . LYS A 1 184 ? 17.711 2.526 -26.862 1.00 89.94 184 LYS A N 1
ATOM 1520 C CA . LYS A 1 184 ? 16.864 1.706 -25.982 1.00 89.94 184 LYS A CA 1
ATOM 1521 C C . LYS A 1 184 ? 17.544 0.403 -25.582 1.00 89.94 184 LYS A C 1
ATOM 1523 O O . LYS A 1 184 ? 17.354 -0.038 -24.457 1.00 89.94 184 LYS A O 1
ATOM 1528 N N . GLN A 1 185 ? 18.312 -0.201 -26.479 1.00 88.25 185 GLN A N 1
ATOM 1529 C CA . GLN A 1 185 ? 19.015 -1.448 -26.201 1.00 88.25 185 GLN A CA 1
ATOM 1530 C C . GLN A 1 185 ? 20.114 -1.267 -25.146 1.00 88.25 185 GLN A C 1
ATOM 1532 O O . GLN A 1 185 ? 20.344 -2.180 -24.359 1.00 88.25 185 GLN A O 1
ATOM 1537 N N . ASP A 1 186 ? 20.714 -0.078 -25.085 1.00 87.50 186 ASP A N 1
ATOM 1538 C CA . ASP A 1 186 ? 21.759 0.249 -24.115 1.00 87.50 186 ASP A CA 1
ATOM 1539 C C . ASP A 1 186 ? 21.190 0.747 -22.774 1.00 87.50 186 ASP A C 1
ATOM 1541 O O . ASP A 1 186 ? 21.742 0.453 -21.714 1.00 87.50 186 ASP A O 1
ATOM 1545 N N . PHE A 1 187 ? 20.078 1.495 -22.799 1.00 86.00 187 PHE A N 1
ATOM 1546 C CA . PHE A 1 187 ? 19.589 2.227 -21.623 1.00 86.00 187 PHE A CA 1
ATOM 1547 C C . PHE A 1 187 ? 18.213 1.793 -21.107 1.00 86.00 187 PHE A C 1
ATOM 1549 O O . PHE A 1 187 ? 17.929 2.003 -19.933 1.00 86.00 187 PHE A O 1
ATOM 1556 N N . ASN A 1 188 ? 17.362 1.161 -21.916 1.00 88.69 188 ASN A N 1
ATOM 1557 C CA . ASN A 1 188 ? 16.077 0.613 -21.465 1.00 88.69 188 ASN A CA 1
ATOM 1558 C C . ASN A 1 188 ? 16.225 -0.875 -21.112 1.00 88.69 188 ASN A C 1
ATOM 1560 O O . ASN A 1 188 ? 15.604 -1.759 -21.704 1.00 88.69 188 ASN A O 1
ATOM 1564 N N . VAL A 1 189 ? 17.112 -1.153 -20.160 1.00 88.62 189 VAL A N 1
ATOM 1565 C CA . VAL A 1 189 ? 17.463 -2.503 -19.710 1.00 88.62 189 VAL A CA 1
ATOM 1566 C C . VAL A 1 189 ? 17.426 -2.584 -18.189 1.00 88.62 189 VAL A C 1
ATOM 1568 O O . VAL A 1 189 ? 17.396 -1.565 -17.502 1.00 88.62 189 VAL A O 1
ATOM 1571 N N . MET A 1 190 ? 17.418 -3.803 -17.645 1.00 86.25 190 MET A N 1
ATOM 1572 C CA . MET A 1 190 ? 17.570 -4.007 -16.202 1.00 86.25 190 MET A CA 1
ATOM 1573 C C . MET A 1 190 ? 18.991 -3.647 -15.777 1.00 86.25 190 MET A C 1
ATOM 1575 O O . MET A 1 190 ? 19.939 -4.264 -16.259 1.00 86.25 190 MET A O 1
ATOM 1579 N N . TYR A 1 191 ? 19.135 -2.713 -14.839 1.00 76.69 191 TYR A N 1
ATOM 1580 C CA . TYR A 1 191 ? 20.433 -2.442 -14.228 1.00 76.69 191 TYR A CA 1
ATOM 1581 C C . TYR A 1 191 ? 20.722 -3.444 -13.110 1.00 76.69 191 TYR A C 1
ATOM 1583 O O . TYR A 1 191 ? 19.860 -3.746 -12.280 1.00 76.69 191 TYR A O 1
ATOM 1591 N N . THR A 1 192 ? 21.955 -3.936 -13.066 1.00 67.31 192 THR A N 1
ATOM 1592 C CA . THR A 1 192 ? 22.503 -4.642 -11.911 1.00 67.31 192 THR A CA 1
ATOM 1593 C C . THR A 1 192 ? 23.205 -3.638 -11.009 1.00 67.31 192 THR A C 1
ATOM 1595 O O . THR A 1 192 ? 24.067 -2.879 -11.443 1.00 67.31 192 THR A O 1
ATOM 1598 N N . ILE A 1 193 ? 22.820 -3.604 -9.732 1.00 61.62 193 ILE A N 1
ATOM 1599 C CA . ILE A 1 193 ? 23.580 -2.867 -8.722 1.00 61.62 193 ILE A CA 1
ATO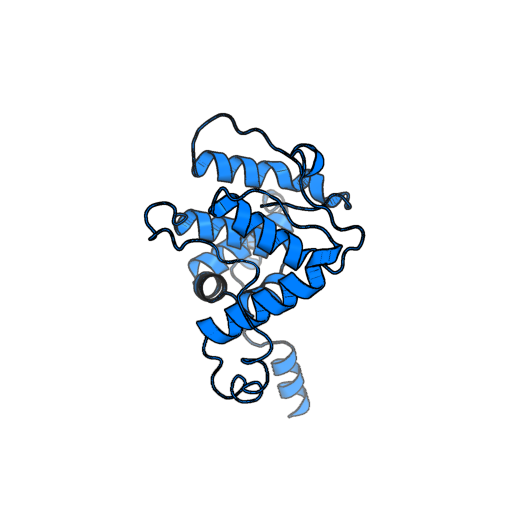M 1600 C C . ILE A 1 193 ? 24.661 -3.818 -8.219 1.00 61.62 193 ILE A C 1
ATOM 1602 O O . ILE A 1 193 ? 24.422 -4.606 -7.307 1.00 61.62 193 ILE A O 1
ATOM 1606 N N . ASP A 1 194 ? 25.840 -3.767 -8.832 1.00 57.19 194 ASP A N 1
ATOM 1607 C CA . ASP A 1 194 ? 26.940 -4.672 -8.478 1.00 57.19 194 ASP A CA 1
ATOM 1608 C C . ASP A 1 194 ? 27.584 -4.312 -7.133 1.00 57.19 194 ASP A C 1
ATOM 1610 O O . ASP A 1 194 ? 28.213 -5.148 -6.483 1.00 57.19 194 ASP A O 1
ATOM 1614 N N . THR A 1 195 ? 27.475 -3.058 -6.682 1.00 58.22 195 THR A N 1
ATOM 1615 C CA . THR A 1 195 ? 28.017 -2.621 -5.388 1.00 58.22 195 THR A CA 1
ATOM 1616 C C . THR A 1 195 ? 27.237 -1.419 -4.850 1.00 58.22 195 THR A C 1
ATOM 1618 O O . THR A 1 195 ? 27.057 -0.419 -5.539 1.00 58.22 195 THR A O 1
ATOM 1621 N N . CYS A 1 196 ? 26.781 -1.506 -3.598 1.00 68.00 196 CYS A N 1
ATOM 1622 C CA . CYS A 1 196 ? 26.199 -0.379 -2.864 1.00 68.00 196 CYS A CA 1
ATOM 1623 C C . CYS A 1 196 ? 27.231 0.756 -2.711 1.00 68.00 196 CYS A C 1
ATOM 1625 O O . CYS A 1 196 ? 28.413 0.488 -2.498 1.00 68.00 196 CYS A O 1
ATOM 1627 N N . ARG A 1 197 ? 26.789 2.023 -2.763 1.00 61.66 197 ARG A N 1
ATOM 1628 C CA . ARG A 1 197 ? 27.661 3.208 -2.648 1.00 61.66 197 ARG A CA 1
ATOM 1629 C C . ARG A 1 197 ? 28.539 3.187 -1.389 1.00 61.66 197 ARG A C 1
ATOM 1631 O O . ARG A 1 197 ? 29.736 3.421 -1.490 1.00 61.66 197 ARG A O 1
ATOM 1638 N N . GLY A 1 198 ? 27.981 2.797 -0.242 1.00 67.12 198 GLY A N 1
ATOM 1639 C CA . GLY A 1 198 ? 28.747 2.652 1.003 1.00 67.12 198 GLY A CA 1
ATOM 1640 C C . GLY A 1 198 ? 29.794 1.532 0.944 1.00 67.12 198 GLY A C 1
ATOM 1641 O O . GLY A 1 198 ? 30.905 1.689 1.442 1.00 67.12 198 GLY A O 1
ATOM 1642 N N . CYS A 1 199 ? 29.490 0.419 0.267 1.00 71.62 199 CYS A N 1
ATOM 1643 C CA . CYS A 1 199 ? 30.458 -0.659 0.046 1.00 71.62 199 CYS A CA 1
ATOM 1644 C C . CYS A 1 199 ? 31.563 -0.255 -0.946 1.00 71.62 199 CYS A C 1
ATOM 1646 O O . CYS A 1 199 ? 32.686 -0.745 -0.845 1.00 71.62 199 CYS A O 1
ATOM 1648 N N . LEU A 1 200 ? 31.257 0.619 -1.909 1.00 67.88 200 LEU A N 1
ATOM 1649 C CA . LEU A 1 200 ? 32.234 1.172 -2.846 1.00 67.88 200 LEU A CA 1
ATOM 1650 C C . LEU A 1 200 ? 33.195 2.133 -2.133 1.00 67.88 200 LEU A C 1
ATOM 1652 O O . LEU A 1 200 ? 34.403 2.033 -2.318 1.00 67.88 200 LEU A O 1
ATOM 1656 N N . GLU A 1 201 ? 32.672 3.008 -1.275 1.00 70.50 201 GLU A N 1
ATOM 1657 C CA . GLU A 1 201 ? 33.464 3.953 -0.478 1.00 70.50 201 GLU A CA 1
ATOM 1658 C C . GLU A 1 201 ? 34.403 3.229 0.501 1.00 70.50 201 GLU A C 1
ATOM 1660 O O . GLU A 1 201 ? 35.589 3.549 0.563 1.00 70.50 201 GLU A O 1
ATOM 1665 N N . GLN A 1 202 ? 33.930 2.170 1.165 1.00 66.38 202 GLN A N 1
ATOM 1666 C CA . GLN A 1 202 ? 34.774 1.324 2.020 1.00 66.38 202 GLN A CA 1
ATOM 1667 C C . GLN A 1 202 ? 35.883 0.600 1.240 1.00 66.38 202 GLN A C 1
ATOM 1669 O O . GLN A 1 202 ? 37.016 0.515 1.716 1.00 66.38 202 GLN A O 1
ATOM 1674 N N . LYS A 1 203 ? 35.587 0.109 0.027 1.00 69.94 203 LYS A N 1
ATOM 1675 C CA . LYS A 1 203 ? 36.585 -0.514 -0.865 1.00 69.94 203 LYS A CA 1
ATOM 1676 C C . LYS A 1 203 ? 37.631 0.481 -1.377 1.00 69.94 203 LYS A C 1
ATOM 1678 O O . LYS A 1 203 ? 38.750 0.073 -1.673 1.00 69.94 203 LYS A O 1
ATOM 1683 N N . LEU A 1 204 ? 37.274 1.759 -1.505 1.00 64.56 204 LEU A N 1
ATOM 1684 C CA . LEU A 1 204 ? 38.188 2.824 -1.928 1.00 64.56 204 LEU A CA 1
ATOM 1685 C C . LEU A 1 204 ? 39.061 3.345 -0.779 1.00 64.56 204 LEU A C 1
ATOM 1687 O O . LEU A 1 204 ? 40.156 3.816 -1.040 1.00 64.56 204 LEU A O 1
ATOM 1691 N N . GLN A 1 205 ? 38.612 3.231 0.474 1.00 60.00 205 GLN A N 1
ATOM 1692 C CA . GLN A 1 205 ? 39.396 3.597 1.665 1.00 60.00 205 GLN A CA 1
ATOM 1693 C C . GLN A 1 205 ? 40.378 2.508 2.125 1.00 60.00 205 GLN A C 1
ATOM 1695 O O . GLN A 1 205 ? 41.239 2.769 2.958 1.00 60.00 205 GLN A O 1
ATOM 1700 N N . THR A 1 206 ? 40.243 1.284 1.609 1.00 55.75 206 THR A N 1
ATOM 1701 C CA . THR A 1 206 ? 41.139 0.147 1.893 1.00 55.75 206 THR A CA 1
ATOM 1702 C C . THR A 1 206 ? 42.160 -0.119 0.777 1.00 55.75 206 THR A C 1
ATOM 1704 O O . THR A 1 206 ? 42.847 -1.140 0.809 1.00 55.75 206 THR A O 1
ATOM 1707 N N . ARG A 1 207 ? 42.280 0.795 -0.195 1.00 47.22 207 ARG A N 1
ATOM 1708 C CA . ARG A 1 207 ? 43.341 0.841 -1.214 1.00 47.22 207 ARG A CA 1
ATOM 1709 C C . ARG A 1 207 ? 44.209 2.071 -1.010 1.00 47.22 207 ARG A C 1
ATOM 1711 O O . ARG A 1 207 ? 45.412 1.957 -1.322 1.00 47.22 207 ARG A O 1
#

Foldseek 3Di:
DADDDDDPVVVVVPPLVVVLVCVVPNDDDDDDHQVNDPPQEDDPDPPQVVLSVVLVVVCVVQVNDRDDYPVCSVVSVVLVVVVCCVPVVPPPPSPPVPVCPVVPPDRPDDRDDDPDDDDDPPLVSVLSVLLVVCLVCPVNCVVPVCVPPVSSVVSCPDPVSVLVSLQVNVVVVDPCVVDDPVVCVVPVDDDDPPDDPVRVVVVVVVD

Solvent-accessible surface area (backbone atoms only — not comparable to full-atom values): 13407 Å² total; per-residue (Å²): 140,88,80,84,90,84,60,89,77,58,77,80,58,56,65,64,58,52,54,51,45,37,72,76,52,76,69,93,82,80,90,77,54,72,88,73,41,86,70,57,63,66,74,94,60,82,87,53,54,67,58,53,51,52,51,50,52,52,22,67,76,64,75,45,76,73,82,66,52,68,87,45,44,72,57,51,52,52,51,49,52,51,54,50,51,73,73,61,63,48,82,92,69,59,75,83,53,78,75,50,66,77,75,58,71,67,72,93,75,78,76,82,83,74,83,88,82,90,82,78,74,55,67,71,57,50,49,52,52,52,46,52,48,38,75,73,48,42,68,58,40,53,75,54,43,45,77,75,31,65,70,55,35,57,51,59,69,34,67,68,47,47,51,51,50,50,53,54,50,51,58,72,78,40,74,63,87,80,53,54,73,67,56,38,69,76,66,72,59,89,82,80,84,89,66,55,70,69,60,49,53,54,58,60,74,76,108

Radius of gyration: 22.27 Å; Cα contacts (8 Å, |Δi|>4): 81; chains: 1; bounding box: 64×36×68 Å

Organism: Gymnodraco acuticeps (NCBI:txid8218)

InterPro domains:
  IPR038765 Papain-like cysteine peptidase superfamily [SSF54001] (32-86)

Secondary structure (DSSP, 8-state):
----S--GGGTTSHHHHHHHHHHHS-S------GGGSTT----SSGGGHHHHHHHHHHHHHHT------GGGHHHHHHHHHHHHHHHH--TTTGGGGTTGGGT--S-S-----PPP-S-PPPHHHHHHHHHHHHHHHTHHHHHHHHHH-HHHHHHHTSHHHHHHHHHHHHHHH--GGGS-HHHHHHHSSPPP--S-HHHHHHHHHT-

pLDDT: mean 72.6, std 17.0, range [27.73, 93.25]

Mean predicted aligned error: 14.62 Å

Sequence (207 aa):
MWFLPGSPKQLTRWPVFHDLAHRIAPGQWTVKFGRDVKGLPHQTTGNDCGVFILMYALNFSTDAPLWFTERDIAQIQKWWCIMLMERYQIEGHGQRFSYWTNEALEPVYRVPKKQKTEHELPNCLLSDILMEIVLQEGEKAYSTLALVCTTFRDTMSTVSFRRGAHFRWLESVATWSWFSASYKQDFNVMYTIDTCRGCLEQKLQTR